Protein AF-A0A0K8UUF1-F1 (afdb_monomer_lite)

Radius of gyration: 19.49 Å; chains: 1; bounding box: 53×49×62 Å

Sequence (300 aa):
MLAVLINRSRHCLKRIDRERKYYEDIMSKINGVLMPGGATYFNQSHGYADAGHHLYDIAIKMNERGIYMPIWGTCLGYELLVYLSANATDLRTDCSSSAQALPLEFEKGYKESRLFAPASDEVVQIFSTYNVTANFHIFCFTKETFADHGLNNSWNVLSVNHDWNGAEFISTVEHVKYPFYGVQFHPEKVLYEFIPNRNITHTSQAVIGSQYFADFFVNEARKNRNNFANRTEEINELIYNYQPEYTGALGSAFVQQYLFEAHISTSTRTTGTASTAGAILTHCLLALITLFILDAWRRV

Structure (mmCIF, N/CA/C/O backbone):
data_AF-A0A0K8UUF1-F1
#
_entry.id   AF-A0A0K8UUF1-F1
#
loop_
_atom_site.group_PDB
_atom_site.id
_atom_site.type_symbol
_atom_site.label_atom_id
_atom_site.label_alt_id
_atom_site.label_comp_id
_atom_site.label_asym_id
_atom_site.label_entity_id
_atom_site.label_seq_id
_atom_site.pdbx_PDB_ins_code
_atom_site.Cartn_x
_atom_site.Cartn_y
_atom_site.Cartn_z
_atom_site.occupancy
_atom_site.B_iso_or_equiv
_atom_site.auth_seq_id
_atom_site.auth_comp_id
_atom_site.auth_asym_id
_atom_site.auth_atom_id
_atom_site.pdbx_PDB_model_num
ATOM 1 N N . MET A 1 1 ? 16.157 -3.391 -4.123 1.00 33.25 1 MET A N 1
ATOM 2 C CA . MET A 1 1 ? 15.630 -2.148 -4.721 1.00 33.25 1 MET A CA 1
ATOM 3 C C . MET A 1 1 ? 14.140 -2.320 -4.998 1.00 33.25 1 MET A C 1
ATOM 5 O O . MET A 1 1 ? 13.763 -3.303 -5.627 1.00 33.25 1 MET A O 1
ATOM 9 N N . LEU A 1 2 ? 13.303 -1.433 -4.452 1.00 33.56 2 LEU A N 1
ATOM 10 C CA . LEU A 1 2 ? 11.840 -1.480 -4.551 1.00 33.56 2 LEU A CA 1
ATOM 11 C C . LEU A 1 2 ? 11.369 -0.627 -5.740 1.00 33.56 2 LEU A C 1
ATOM 13 O O . LEU A 1 2 ? 11.798 0.520 -5.850 1.00 33.56 2 LEU A O 1
ATOM 17 N N . ALA A 1 3 ? 10.517 -1.153 -6.625 1.00 38.72 3 ALA A N 1
ATOM 18 C CA . ALA A 1 3 ? 9.870 -0.319 -7.640 1.00 38.72 3 ALA A CA 1
ATOM 19 C C . ALA A 1 3 ? 8.596 0.297 -7.076 1.00 38.72 3 ALA A C 1
ATOM 21 O O . ALA A 1 3 ? 7.802 -0.395 -6.452 1.00 38.72 3 ALA A O 1
ATOM 22 N N . VAL A 1 4 ? 8.390 1.586 -7.326 1.00 47.22 4 VAL A N 1
ATOM 23 C CA . VAL A 1 4 ? 7.186 2.320 -6.930 1.00 47.22 4 VAL A CA 1
ATOM 24 C C . VAL A 1 4 ? 6.471 2.770 -8.203 1.00 47.22 4 VAL A C 1
ATOM 26 O O . VAL A 1 4 ? 7.089 3.441 -9.030 1.00 47.22 4 VAL A O 1
ATOM 29 N N . LEU A 1 5 ? 5.201 2.391 -8.371 1.00 41.19 5 LEU A N 1
ATOM 30 C CA . LEU A 1 5 ? 4.330 2.808 -9.479 1.00 41.19 5 LEU A CA 1
ATOM 31 C C . LEU A 1 5 ? 3.507 4.044 -9.092 1.00 41.19 5 LEU A C 1
ATOM 33 O O . LEU A 1 5 ? 2.511 3.864 -8.440 1.00 41.19 5 LEU A O 1
ATOM 37 N N . ILE A 1 6 ? 3.799 5.289 -9.452 1.00 41.34 6 ILE A N 1
ATOM 38 C CA . ILE A 1 6 ? 3.019 6.444 -8.943 1.00 41.34 6 ILE A CA 1
ATOM 39 C C . ILE A 1 6 ? 1.941 6.948 -9.963 1.00 41.34 6 ILE A C 1
ATOM 41 O O . ILE A 1 6 ? 2.016 6.690 -11.163 1.00 41.34 6 ILE A O 1
ATOM 45 N N . ASN A 1 7 ? 0.884 7.591 -9.438 1.00 33.06 7 ASN A N 1
ATOM 46 C CA . ASN A 1 7 ? -0.420 7.967 -10.022 1.00 33.06 7 ASN A CA 1
ATOM 47 C C . ASN A 1 7 ? -0.456 9.209 -10.986 1.00 33.06 7 ASN A C 1
ATOM 49 O O . ASN A 1 7 ? 0.535 9.916 -11.132 1.00 33.06 7 ASN A O 1
ATOM 53 N N . ARG A 1 8 ? -1.619 9.469 -11.637 1.00 35.38 8 ARG A N 1
ATOM 54 C CA . ARG A 1 8 ? -1.916 10.269 -12.867 1.00 35.38 8 ARG A CA 1
ATOM 55 C C . ARG A 1 8 ? -1.214 11.580 -13.154 1.00 35.38 8 ARG A C 1
ATOM 57 O O . ARG A 1 8 ? -1.185 11.966 -14.322 1.00 35.38 8 ARG A O 1
ATOM 64 N N . SER A 1 9 ? -0.719 12.324 -12.188 1.00 30.89 9 SER A N 1
ATOM 65 C CA . SER A 1 9 ? 0.162 13.425 -12.535 1.00 30.89 9 SER A CA 1
ATOM 66 C C . SER A 1 9 ? 1.551 12.832 -12.627 1.00 30.89 9 SER A C 1
ATOM 68 O O . SER A 1 9 ? 2.235 12.843 -11.639 1.00 30.89 9 SER A O 1
ATOM 70 N N . ARG A 1 10 ? 1.966 12.282 -13.775 1.00 44.97 10 ARG A N 1
ATOM 71 C CA . ARG A 1 10 ? 3.375 12.316 -14.221 1.00 44.97 10 ARG A CA 1
ATOM 72 C C . ARG A 1 10 ? 4.447 12.009 -13.162 1.00 44.97 10 ARG A C 1
ATOM 74 O O . ARG A 1 10 ? 5.472 12.677 -13.124 1.00 44.97 10 ARG A O 1
ATOM 81 N N . HIS A 1 11 ? 4.235 11.058 -12.268 1.00 40.16 11 HIS A N 1
ATOM 82 C CA . HIS A 1 11 ? 5.141 10.786 -11.157 1.00 40.16 11 HIS A CA 1
ATOM 83 C C . HIS A 1 11 ? 5.355 9.283 -11.177 1.00 40.16 11 HIS A C 1
ATOM 85 O O . HIS A 1 11 ? 4.389 8.572 -10.974 1.00 40.16 11 HIS A O 1
ATOM 91 N N . CYS A 1 12 ? 6.532 8.764 -11.541 1.00 35.94 12 CYS A N 1
ATOM 92 C CA . CYS A 1 12 ? 6.838 7.345 -11.375 1.00 35.94 12 CYS A CA 1
ATOM 93 C C . CYS A 1 12 ? 8.330 7.031 -11.511 1.00 35.94 12 CYS A C 1
ATOM 95 O O . CYS A 1 12 ? 8.943 7.385 -12.514 1.00 35.94 12 CYS A O 1
ATOM 97 N N . LEU A 1 13 ? 8.881 6.245 -10.577 1.00 51.62 13 LEU A N 1
ATOM 98 C CA . LEU A 1 13 ? 10.224 5.677 -10.718 1.00 51.62 13 LEU A CA 1
ATOM 99 C C . LEU A 1 13 ? 10.299 4.666 -11.883 1.00 51.62 13 LEU A C 1
ATOM 101 O O . LEU A 1 13 ? 11.380 4.461 -12.431 1.00 51.62 13 LEU A O 1
ATOM 105 N N . LYS A 1 14 ? 9.162 4.069 -12.294 1.00 59.41 14 LYS A N 1
ATOM 106 C CA . LYS A 1 14 ? 9.026 3.195 -13.478 1.00 59.41 14 LYS A CA 1
ATOM 107 C C . LYS A 1 14 ? 7.895 3.631 -14.399 1.00 59.41 14 LYS A C 1
ATOM 109 O O . LYS A 1 14 ? 6.731 3.629 -14.034 1.00 59.41 14 LYS A O 1
ATOM 114 N N . ARG A 1 15 ? 8.230 3.993 -15.629 1.00 71.44 15 ARG A N 1
ATOM 115 C CA . ARG A 1 15 ? 7.316 4.702 -16.532 1.00 71.44 15 ARG A CA 1
ATOM 116 C C . ARG A 1 15 ? 5.987 3.945 -16.724 1.00 71.44 15 ARG A C 1
ATOM 118 O O . ARG A 1 15 ? 5.981 2.736 -16.962 1.00 71.44 15 ARG A O 1
ATOM 125 N N . ILE A 1 16 ? 4.876 4.675 -16.615 1.00 80.06 16 ILE A N 1
ATOM 126 C CA . ILE A 1 16 ? 3.579 4.250 -17.163 1.00 80.06 16 ILE A CA 1
ATOM 127 C C . ILE A 1 16 ? 3.637 4.313 -18.696 1.00 80.06 16 ILE A C 1
ATOM 129 O O . ILE A 1 16 ? 4.618 4.823 -19.246 1.00 80.06 16 ILE A O 1
ATOM 133 N N . ASP A 1 17 ? 2.607 3.805 -19.371 1.00 84.06 17 ASP A N 1
ATOM 134 C CA . ASP A 1 17 ? 2.543 3.781 -20.838 1.00 84.06 17 ASP A CA 1
ATOM 135 C C . ASP A 1 17 ? 3.758 3.086 -21.483 1.00 84.06 17 ASP A C 1
ATOM 137 O O . ASP A 1 17 ? 4.478 3.630 -22.327 1.00 84.06 17 ASP A O 1
ATOM 141 N N . ARG A 1 18 ? 4.062 1.874 -21.012 1.00 86.25 18 ARG A N 1
ATOM 142 C CA . ARG A 1 18 ? 5.099 1.020 -21.594 1.00 86.25 18 ARG A CA 1
ATOM 143 C C . ARG A 1 18 ? 4.507 -0.307 -22.034 1.00 86.25 18 ARG A C 1
ATOM 145 O O . ARG A 1 18 ? 3.521 -0.780 -21.486 1.00 86.25 18 ARG A O 1
ATOM 152 N N . GLU A 1 19 ? 5.140 -0.933 -23.017 1.00 91.25 19 GLU A N 1
ATOM 153 C CA . GLU A 1 19 ? 4.760 -2.278 -23.437 1.00 91.25 19 GLU A CA 1
ATOM 154 C C . GLU A 1 19 ? 5.076 -3.310 -22.348 1.00 91.25 19 GLU A C 1
ATOM 156 O O . GLU A 1 19 ? 6.033 -3.159 -21.585 1.00 91.25 19 GLU A O 1
ATOM 161 N N . ARG A 1 20 ? 4.341 -4.427 -22.341 1.00 93.06 20 ARG A N 1
ATOM 162 C CA . ARG A 1 20 ? 4.535 -5.541 -21.396 1.00 93.06 20 ARG A CA 1
ATOM 163 C C . ARG A 1 20 ? 6.000 -5.971 -21.237 1.00 93.06 20 ARG A C 1
ATOM 165 O O . ARG A 1 20 ? 6.431 -6.234 -20.119 1.00 93.06 20 ARG A O 1
ATOM 172 N N . LYS A 1 21 ? 6.777 -5.987 -22.327 1.00 95.31 21 LYS A N 1
ATOM 173 C CA . LYS A 1 21 ? 8.200 -6.367 -22.319 1.00 95.31 21 LYS A CA 1
ATOM 174 C C . LYS A 1 21 ? 9.050 -5.483 -21.400 1.00 95.31 21 LYS A C 1
ATOM 176 O O . LYS A 1 21 ? 9.968 -5.987 -20.764 1.00 95.31 21 LYS A O 1
ATOM 181 N N . TYR A 1 22 ? 8.745 -4.187 -21.308 1.00 91.94 22 TYR A N 1
ATOM 182 C CA . TYR A 1 22 ? 9.420 -3.287 -20.369 1.00 91.94 22 TYR A CA 1
ATOM 183 C C . TYR A 1 22 ? 9.162 -3.710 -18.920 1.00 91.94 22 TYR A C 1
ATOM 185 O O . TYR A 1 22 ? 10.093 -3.773 -18.121 1.00 91.94 22 TYR A O 1
ATOM 193 N N . TYR A 1 23 ? 7.909 -4.037 -18.590 1.00 92.38 23 TYR A N 1
ATOM 194 C CA . TYR A 1 23 ? 7.548 -4.483 -17.246 1.00 92.38 23 TYR A CA 1
ATOM 195 C C . TYR A 1 23 ? 8.160 -5.846 -16.909 1.00 92.38 23 TYR A C 1
ATOM 197 O O . TYR A 1 23 ? 8.626 -6.037 -15.792 1.00 92.38 23 TYR A O 1
ATOM 205 N N . GLU A 1 24 ? 8.221 -6.778 -17.864 1.00 94.69 24 GLU A N 1
ATOM 206 C CA . GLU A 1 24 ? 8.886 -8.077 -17.677 1.00 94.69 24 GLU A CA 1
ATOM 207 C C . GLU A 1 24 ? 10.387 -7.909 -17.413 1.00 94.69 24 GLU A C 1
ATOM 209 O O . GLU A 1 24 ? 10.927 -8.513 -16.484 1.00 94.69 24 GLU A O 1
ATOM 214 N N . ASP A 1 25 ? 11.041 -7.041 -18.187 1.00 90.75 25 ASP A N 1
ATOM 215 C CA . ASP A 1 25 ? 12.456 -6.722 -18.029 1.00 90.75 25 ASP A CA 1
ATOM 216 C C . ASP A 1 25 ? 12.749 -6.119 -16.649 1.00 90.75 25 ASP A C 1
ATOM 218 O O . ASP A 1 25 ? 13.590 -6.643 -15.915 1.00 90.75 25 ASP A O 1
ATOM 222 N N . ILE A 1 26 ? 12.017 -5.080 -16.238 1.00 90.50 26 ILE A N 1
ATOM 223 C CA . ILE A 1 26 ? 12.285 -4.451 -14.943 1.00 90.50 26 ILE A CA 1
ATOM 224 C C . ILE A 1 26 ? 11.936 -5.361 -13.763 1.00 90.50 26 ILE A C 1
ATOM 226 O O . ILE A 1 26 ? 12.697 -5.415 -12.797 1.00 90.50 26 ILE A O 1
ATOM 230 N N . MET A 1 27 ? 10.837 -6.119 -13.841 1.00 93.12 27 MET A N 1
ATOM 231 C CA . MET A 1 27 ? 10.419 -7.062 -12.795 1.00 93.12 27 MET A CA 1
ATOM 232 C C . MET A 1 27 ? 11.462 -8.146 -12.534 1.00 93.12 27 MET A C 1
ATOM 234 O O . MET A 1 27 ? 11.602 -8.601 -11.401 1.00 93.12 27 MET A O 1
ATOM 238 N N . SER A 1 28 ? 12.238 -8.524 -13.554 1.00 92.69 28 SER A N 1
ATOM 239 C CA . SER A 1 28 ? 13.343 -9.475 -13.396 1.00 92.69 28 SER A CA 1
ATOM 240 C C . SER A 1 28 ? 14.533 -8.923 -12.591 1.00 92.69 28 SER A C 1
ATOM 242 O O . SER A 1 28 ? 15.342 -9.701 -12.087 1.00 92.69 28 SER A O 1
ATOM 244 N N . LYS A 1 29 ? 14.627 -7.595 -12.429 1.00 90.12 29 LYS A N 1
ATOM 245 C CA . LYS A 1 29 ? 15.779 -6.894 -11.828 1.00 90.12 29 LYS A CA 1
ATOM 246 C C . LYS A 1 29 ? 15.495 -6.340 -10.432 1.00 90.12 29 LYS A C 1
ATOM 248 O O . LYS A 1 29 ? 16.408 -6.224 -9.618 1.00 90.12 29 LYS A O 1
ATOM 253 N N . ILE A 1 30 ? 14.239 -6.001 -10.146 1.00 91.31 30 ILE A N 1
ATOM 254 C CA . ILE A 1 30 ? 13.794 -5.443 -8.858 1.00 91.31 30 ILE A CA 1
ATOM 255 C C . ILE A 1 30 ? 13.340 -6.531 -7.886 1.00 91.31 30 ILE A C 1
ATOM 257 O O . ILE A 1 30 ? 13.108 -7.671 -8.281 1.00 91.31 30 ILE A O 1
ATOM 261 N N . ASN A 1 31 ? 13.161 -6.156 -6.617 1.00 94.62 31 ASN A N 1
ATOM 262 C CA . ASN A 1 31 ? 12.858 -7.109 -5.546 1.00 94.62 31 ASN A CA 1
ATOM 263 C C . ASN A 1 31 ? 11.434 -7.015 -4.982 1.00 94.62 31 ASN A C 1
ATOM 265 O O . ASN A 1 31 ? 11.086 -7.774 -4.086 1.00 94.62 31 ASN A O 1
ATOM 269 N N . GLY A 1 32 ? 10.620 -6.087 -5.467 1.00 94.12 32 GLY A N 1
ATOM 270 C CA . GLY A 1 32 ? 9.246 -5.901 -5.015 1.00 94.12 32 GLY A CA 1
ATOM 271 C C . GLY A 1 32 ? 8.622 -4.683 -5.674 1.00 94.12 32 GLY A C 1
ATOM 272 O O . GLY A 1 32 ? 9.340 -3.820 -6.196 1.00 94.12 32 GLY A O 1
ATOM 273 N N . VAL A 1 33 ? 7.294 -4.614 -5.639 1.00 95.56 33 VAL A N 1
ATOM 274 C 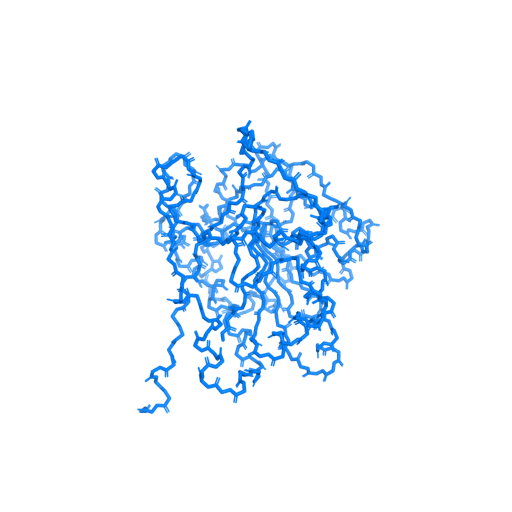CA . VAL A 1 33 ? 6.518 -3.529 -6.250 1.00 95.56 33 VAL A CA 1
ATOM 275 C C . VAL A 1 33 ? 5.623 -2.875 -5.213 1.00 95.56 33 VAL A C 1
ATOM 277 O O . VAL A 1 33 ? 4.841 -3.547 -4.555 1.00 95.56 33 VAL A O 1
ATOM 280 N N . LEU A 1 34 ? 5.692 -1.555 -5.105 1.00 96.19 34 LEU A N 1
ATOM 281 C CA . LEU A 1 34 ? 4.739 -0.749 -4.364 1.00 96.19 34 LEU A CA 1
ATOM 282 C C . LEU A 1 34 ? 3.782 -0.069 -5.346 1.00 96.19 34 LEU A C 1
ATOM 284 O O . LEU A 1 34 ? 4.208 0.698 -6.211 1.00 96.19 34 LEU A O 1
ATOM 288 N N . MET A 1 35 ? 2.497 -0.362 -5.185 1.00 95.38 35 MET A N 1
ATOM 289 C CA . MET A 1 35 ? 1.345 0.301 -5.777 1.00 95.38 35 MET A CA 1
ATOM 290 C C . MET A 1 35 ? 0.798 1.303 -4.743 1.00 95.38 35 MET A C 1
ATOM 292 O O . MET A 1 35 ? 0.181 0.925 -3.755 1.00 95.38 35 MET A O 1
ATOM 296 N N . PRO A 1 36 ? 1.079 2.589 -4.900 1.00 93.38 36 PRO A N 1
ATOM 297 C CA . PRO A 1 36 ? 0.731 3.650 -3.984 1.00 93.38 36 PRO A CA 1
ATOM 298 C C . PRO A 1 36 ? -0.661 4.238 -4.269 1.00 93.38 36 PRO A C 1
ATOM 300 O O . PRO A 1 36 ? -1.296 3.904 -5.270 1.00 93.38 36 PRO A O 1
ATOM 303 N N . GLY A 1 37 ? -1.106 5.149 -3.399 1.00 90.00 37 GLY A N 1
ATOM 304 C CA . GLY A 1 37 ? -2.446 5.740 -3.444 1.00 90.00 37 GLY A CA 1
ATOM 305 C C . GLY A 1 37 ? -2.692 6.820 -4.512 1.00 90.00 37 GLY A C 1
ATOM 306 O O . GLY A 1 37 ? -1.871 7.102 -5.381 1.00 90.00 37 GLY A O 1
ATOM 307 N N . GLY A 1 38 ? -3.849 7.478 -4.413 1.00 89.19 38 GLY A N 1
ATOM 308 C CA . GLY A 1 38 ? -4.236 8.656 -5.200 1.00 89.19 38 GLY A CA 1
ATOM 309 C C . GLY A 1 38 ? -5.618 8.495 -5.853 1.00 89.19 38 GLY A C 1
ATOM 310 O O . GLY A 1 38 ? -6.399 7.689 -5.377 1.00 89.19 38 GLY A O 1
ATOM 311 N N . ALA A 1 39 ? -5.958 9.247 -6.911 1.00 86.19 39 ALA A N 1
ATOM 312 C CA . ALA A 1 39 ? -7.278 9.163 -7.556 1.00 86.19 39 ALA A CA 1
ATOM 313 C C . ALA A 1 39 ? -7.243 9.02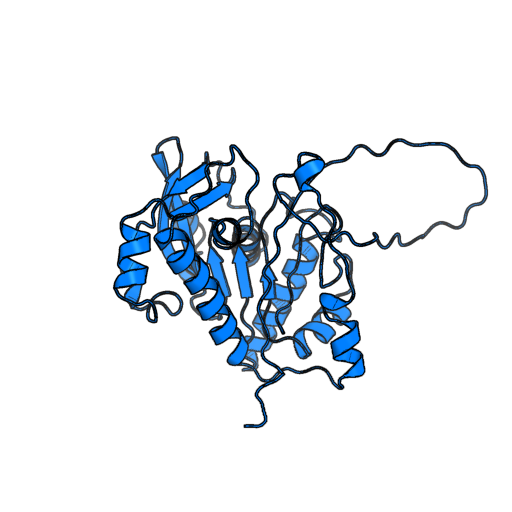8 -9.097 1.00 86.19 39 ALA A C 1
ATOM 315 O O . ALA A 1 39 ? -7.670 9.930 -9.821 1.00 86.19 39 ALA A O 1
ATOM 316 N N . THR A 1 40 ? -6.717 7.916 -9.632 1.00 83.19 40 THR A N 1
ATOM 317 C CA . THR A 1 40 ? -6.986 7.545 -11.042 1.00 83.19 40 THR A CA 1
ATOM 318 C C . THR A 1 40 ? -8.191 6.650 -11.194 1.00 83.19 40 THR A C 1
ATOM 320 O O . THR A 1 40 ? -8.560 5.921 -10.283 1.00 83.19 40 THR A O 1
ATOM 323 N N . TYR A 1 41 ? -8.769 6.680 -12.395 1.00 83.88 41 TYR A N 1
ATOM 324 C CA . TYR A 1 41 ? -9.732 5.675 -12.817 1.00 83.88 41 TYR A CA 1
ATOM 325 C C . TYR A 1 41 ? -9.000 4.436 -13.331 1.00 83.88 41 TYR A C 1
ATOM 327 O O . TYR A 1 41 ? -7.983 4.554 -14.020 1.00 83.88 41 TYR A O 1
ATOM 335 N N . PHE A 1 42 ? -9.565 3.261 -13.057 1.00 88.62 42 PHE A N 1
ATOM 336 C CA . PHE A 1 42 ? -9.018 1.986 -13.518 1.00 88.62 42 PHE A CA 1
ATOM 337 C C . PHE A 1 42 ? -9.265 1.696 -15.002 1.00 88.62 42 PHE A C 1
ATOM 339 O O . PHE A 1 42 ? -8.604 0.840 -15.575 1.00 88.62 42 PHE A O 1
ATOM 346 N N . ASN A 1 43 ? -10.159 2.443 -15.652 1.00 84.75 43 ASN A N 1
ATOM 347 C CA . ASN A 1 43 ? -10.515 2.273 -17.064 1.00 84.75 43 ASN A CA 1
ATOM 348 C C . ASN A 1 43 ? -9.671 3.120 -18.038 1.00 84.75 43 ASN A C 1
ATOM 350 O O . ASN A 1 43 ? -10.047 3.298 -19.196 1.00 84.75 43 ASN A O 1
ATOM 354 N N . GLN A 1 44 ? -8.565 3.702 -17.574 1.00 79.25 44 GLN A N 1
ATOM 355 C CA . GLN A 1 44 ? -7.733 4.579 -18.394 1.00 79.25 44 GLN A CA 1
ATOM 356 C C . GLN A 1 44 ? -6.659 3.788 -19.122 1.00 79.25 44 GLN A C 1
ATOM 358 O O . GLN A 1 44 ? -5.732 3.282 -18.489 1.00 79.25 44 GLN A O 1
ATOM 363 N N . SER A 1 45 ? -6.733 3.791 -20.451 1.00 82.25 45 SER A N 1
ATOM 364 C CA . SER A 1 45 ? -5.678 3.228 -21.285 1.00 82.25 45 SER A CA 1
ATOM 365 C C . SER A 1 45 ? -4.351 3.951 -21.064 1.00 82.25 45 SER A C 1
ATOM 367 O O . SER A 1 45 ? -4.319 5.174 -20.894 1.00 82.25 45 SER A O 1
ATOM 369 N N . HIS A 1 46 ? -3.261 3.191 -21.096 1.00 80.31 46 HIS A N 1
ATOM 370 C CA . HIS A 1 46 ? -1.886 3.658 -20.924 1.00 80.31 46 HIS A CA 1
ATOM 371 C C . HIS A 1 46 ? -1.616 4.306 -19.551 1.00 80.31 46 HIS A C 1
ATOM 373 O O . HIS A 1 46 ? -0.627 5.015 -19.356 1.00 80.31 46 HIS A O 1
ATOM 379 N N . GLY A 1 47 ? -2.508 4.071 -18.583 1.00 83.38 47 GLY A N 1
ATOM 380 C CA . GLY A 1 47 ? -2.485 4.695 -17.267 1.00 83.38 47 GLY A CA 1
ATOM 381 C C . GLY A 1 47 ? -1.862 3.840 -16.163 1.00 83.38 47 GLY A C 1
ATOM 382 O O . GLY A 1 47 ? -1.205 2.824 -16.388 1.00 83.38 47 GLY A O 1
ATOM 383 N N . TYR A 1 48 ? -2.111 4.278 -14.929 1.00 86.00 48 TYR A N 1
ATOM 384 C CA . TYR A 1 48 ? -1.696 3.601 -13.699 1.00 86.00 48 TYR A CA 1
ATOM 385 C C . TYR A 1 48 ? -2.216 2.157 -13.618 1.00 86.00 48 TYR A C 1
ATOM 387 O O . TYR A 1 48 ? -1.447 1.243 -13.328 1.00 86.00 48 TYR A O 1
ATOM 395 N N . ALA A 1 49 ? -3.500 1.947 -13.923 1.00 89.75 49 ALA A N 1
ATOM 396 C CA . ALA A 1 49 ? -4.126 0.631 -13.844 1.00 89.75 49 ALA A CA 1
ATOM 397 C C . ALA A 1 49 ? -3.579 -0.355 -14.884 1.00 89.75 49 ALA A C 1
ATOM 399 O O . ALA A 1 49 ? -3.344 -1.507 -14.540 1.00 89.75 49 ALA A O 1
ATOM 400 N N . ASP A 1 50 ? -3.284 0.097 -16.105 1.00 90.19 50 ASP A N 1
ATOM 401 C CA . ASP A 1 50 ? -2.671 -0.746 -17.141 1.00 90.19 50 ASP A CA 1
ATOM 402 C C . ASP A 1 50 ? -1.262 -1.202 -16.742 1.00 90.19 50 ASP A C 1
ATOM 404 O O . ASP A 1 50 ? -0.926 -2.386 -16.836 1.00 90.19 50 ASP A O 1
ATOM 408 N N . ALA A 1 51 ? -0.442 -0.276 -16.232 1.00 90.75 51 ALA A N 1
ATOM 409 C CA . ALA A 1 51 ? 0.877 -0.608 -15.700 1.00 90.75 51 ALA A CA 1
ATOM 410 C C . ALA A 1 51 ? 0.770 -1.581 -14.513 1.00 90.75 51 ALA A C 1
ATOM 412 O O . ALA A 1 51 ? 1.511 -2.564 -14.436 1.00 90.75 51 ALA A O 1
ATOM 413 N N . GLY A 1 52 ? -0.178 -1.337 -13.605 1.00 92.88 52 GLY A N 1
ATOM 414 C CA . GLY A 1 52 ? -0.426 -2.210 -12.465 1.00 92.88 52 GLY A CA 1
ATOM 415 C C . GLY A 1 52 ? -0.941 -3.593 -12.865 1.00 92.88 52 GLY A C 1
ATOM 416 O O . GLY A 1 52 ? -0.484 -4.576 -12.294 1.00 92.88 52 GLY A O 1
ATOM 417 N N . HIS A 1 53 ? -1.782 -3.702 -13.896 1.00 95.00 53 HIS A N 1
ATOM 418 C CA . HIS A 1 53 ? -2.239 -4.979 -14.444 1.00 95.00 53 HIS A CA 1
ATOM 419 C C . HIS A 1 53 ? -1.073 -5.798 -15.001 1.00 95.00 53 HIS A C 1
ATOM 421 O O . HIS A 1 53 ? -0.925 -6.972 -14.662 1.00 95.00 53 HIS A O 1
ATOM 427 N N . HIS A 1 54 ? -0.178 -5.174 -15.778 1.00 95.00 54 HIS A N 1
ATOM 428 C CA . HIS A 1 54 ? 1.043 -5.842 -16.228 1.00 95.00 54 HIS A CA 1
ATOM 429 C C . HIS A 1 54 ? 1.884 -6.352 -15.055 1.00 95.00 54 HIS A C 1
ATOM 431 O O . HIS A 1 54 ? 2.308 -7.508 -15.065 1.00 95.00 54 HIS A O 1
ATOM 437 N N . LEU A 1 55 ? 2.115 -5.519 -14.042 1.00 96.06 55 LEU A N 1
ATOM 438 C CA . LEU A 1 55 ? 2.957 -5.876 -12.901 1.00 96.06 55 LEU A CA 1
ATOM 439 C C . LEU A 1 55 ? 2.330 -6.960 -12.019 1.00 96.06 55 LEU A C 1
ATOM 441 O O . LEU A 1 55 ? 3.038 -7.880 -11.612 1.00 96.06 55 LEU A O 1
ATOM 445 N N . TYR A 1 56 ? 1.018 -6.903 -11.794 1.00 97.38 56 TYR A N 1
ATOM 446 C CA . TYR A 1 56 ? 0.248 -7.928 -11.091 1.00 97.38 56 TYR A CA 1
ATOM 447 C C . TYR A 1 56 ? 0.344 -9.287 -11.796 1.00 97.38 56 TYR A C 1
ATOM 449 O O . TYR A 1 56 ? 0.791 -10.269 -11.200 1.00 97.38 56 TYR A O 1
ATOM 457 N N . ASP A 1 57 ? 0.045 -9.329 -13.098 1.00 98.19 57 ASP A N 1
ATOM 458 C CA . ASP A 1 57 ? 0.155 -10.531 -13.929 1.00 98.19 57 ASP A CA 1
ATOM 459 C C . ASP A 1 57 ? 1.558 -11.146 -13.896 1.00 98.19 57 ASP A C 1
ATOM 461 O O . ASP A 1 57 ? 1.733 -12.367 -13.830 1.00 98.19 57 ASP A O 1
ATOM 465 N N . ILE A 1 58 ? 2.580 -10.297 -14.042 1.00 98.25 58 ILE A N 1
ATOM 466 C CA . ILE A 1 58 ? 3.976 -10.732 -14.068 1.00 98.25 58 ILE A CA 1
ATOM 467 C C . ILE A 1 58 ? 4.358 -11.285 -12.698 1.00 98.25 58 ILE A C 1
ATOM 469 O O . ILE A 1 58 ? 4.939 -12.367 -12.636 1.00 98.25 58 ILE A O 1
ATOM 473 N N . ALA A 1 59 ? 3.985 -10.611 -11.608 1.00 98.12 59 ALA A N 1
ATOM 474 C CA . ALA A 1 59 ? 4.258 -11.086 -10.258 1.00 98.12 59 ALA A CA 1
ATOM 475 C C . ALA A 1 59 ? 3.576 -12.429 -9.969 1.00 98.12 59 ALA A C 1
ATOM 477 O O . ALA A 1 59 ? 4.221 -13.310 -9.403 1.00 98.12 59 ALA A O 1
ATOM 478 N N . ILE A 1 60 ? 2.325 -12.637 -10.401 1.00 98.50 60 ILE A N 1
ATOM 479 C CA . ILE A 1 60 ? 1.665 -13.950 -10.310 1.00 98.50 60 ILE A CA 1
ATOM 480 C C . ILE A 1 60 ? 2.507 -15.006 -11.029 1.00 98.50 60 ILE A C 1
ATOM 482 O O . ILE A 1 60 ? 2.902 -15.998 -10.421 1.00 98.50 60 ILE A O 1
ATOM 486 N N . LYS A 1 61 ? 2.860 -14.774 -12.300 1.00 98.56 61 LYS A N 1
ATOM 487 C CA . LYS A 1 61 ? 3.656 -15.724 -13.100 1.00 98.56 61 LYS A CA 1
ATOM 488 C C . LYS A 1 61 ? 5.032 -16.005 -12.494 1.00 98.56 61 LYS A C 1
ATOM 490 O O . LYS A 1 61 ? 5.525 -17.126 -12.603 1.00 98.56 61 LYS A O 1
ATOM 495 N N . MET A 1 62 ? 5.660 -15.007 -11.878 1.00 98.19 62 MET A N 1
ATOM 496 C CA . MET A 1 62 ? 6.924 -15.167 -11.158 1.00 98.19 62 MET A CA 1
ATOM 497 C C . MET A 1 62 ? 6.745 -16.066 -9.935 1.00 98.19 62 MET A C 1
ATOM 499 O O . MET A 1 62 ? 7.485 -17.041 -9.798 1.00 98.19 62 MET A O 1
ATOM 503 N N . ASN A 1 63 ? 5.727 -15.808 -9.111 1.00 98.62 63 ASN A N 1
ATOM 504 C CA . ASN A 1 63 ? 5.450 -16.612 -7.922 1.00 98.62 63 ASN A CA 1
ATOM 505 C C . ASN A 1 63 ? 5.048 -18.057 -8.279 1.00 98.62 63 ASN A C 1
ATOM 507 O O . ASN A 1 63 ? 5.544 -18.984 -7.645 1.00 98.62 63 ASN A O 1
ATOM 511 N N . GLU A 1 64 ? 4.257 -18.287 -9.337 1.00 98.44 64 GLU A N 1
ATOM 512 C CA . GLU A 1 64 ? 3.950 -19.648 -9.832 1.00 98.44 64 GLU A CA 1
ATOM 513 C C . GLU A 1 64 ? 5.196 -20.418 -10.293 1.00 98.44 64 GLU A C 1
ATOM 515 O O . GLU A 1 64 ? 5.233 -21.645 -10.245 1.00 98.44 64 GLU A O 1
ATOM 520 N N . ARG A 1 65 ? 6.239 -19.708 -10.734 1.00 97.62 65 ARG A N 1
ATOM 521 C CA . ARG A 1 65 ? 7.536 -20.290 -11.114 1.00 97.62 65 ARG A CA 1
ATOM 522 C C . ARG A 1 65 ? 8.521 -20.383 -9.945 1.00 97.62 65 ARG A C 1
ATOM 524 O O . ARG A 1 65 ? 9.684 -20.712 -10.163 1.00 97.62 65 ARG A O 1
ATOM 531 N N . GLY A 1 66 ? 8.082 -20.085 -8.722 1.00 97.56 66 GLY A N 1
ATOM 532 C CA . GLY A 1 66 ? 8.914 -20.131 -7.518 1.00 97.56 66 GLY A CA 1
ATOM 533 C C . GLY A 1 66 ? 9.819 -18.911 -7.312 1.00 97.56 66 GLY A C 1
ATOM 534 O O . GLY A 1 66 ? 10.708 -18.953 -6.465 1.00 97.56 66 GLY A O 1
ATOM 535 N N . ILE A 1 67 ? 9.616 -17.820 -8.057 1.00 96.50 67 ILE A N 1
ATOM 536 C CA . ILE A 1 67 ? 10.328 -16.553 -7.854 1.00 96.50 67 ILE A CA 1
ATOM 537 C C . ILE A 1 67 ? 9.470 -15.656 -6.956 1.00 96.50 67 ILE A C 1
ATOM 539 O O . ILE A 1 67 ? 8.458 -15.115 -7.397 1.00 96.50 67 ILE A O 1
ATOM 543 N N . TYR A 1 68 ? 9.887 -15.490 -5.699 1.00 97.56 68 TYR A N 1
ATOM 544 C CA . TYR A 1 68 ? 9.145 -14.734 -4.684 1.00 97.56 68 TYR A CA 1
ATOM 545 C C . TYR A 1 68 ? 9.058 -13.239 -5.025 1.00 97.56 68 TYR A C 1
ATOM 547 O O . TYR A 1 68 ? 10.006 -12.493 -4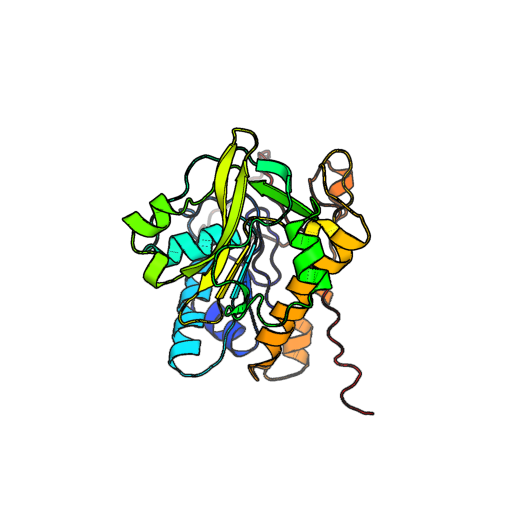.798 1.00 97.56 68 TYR A O 1
ATOM 555 N N . MET A 1 69 ? 7.937 -12.768 -5.560 1.00 97.62 69 MET A N 1
ATOM 556 C CA . MET A 1 69 ? 7.791 -11.371 -5.983 1.00 97.62 69 MET A CA 1
ATOM 557 C C . MET A 1 69 ? 6.668 -10.690 -5.200 1.00 97.62 69 MET A C 1
ATOM 559 O O . MET A 1 69 ? 5.504 -10.929 -5.529 1.00 97.62 69 MET A O 1
ATOM 563 N N . PRO A 1 70 ? 6.983 -9.882 -4.171 1.00 98.25 70 PRO A N 1
ATOM 564 C CA . PRO A 1 70 ? 5.970 -9.259 -3.338 1.00 98.25 70 PRO A CA 1
ATOM 565 C C . PRO A 1 70 ? 5.420 -7.962 -3.942 1.00 98.25 70 PRO A C 1
ATOM 567 O O . PRO A 1 70 ? 6.156 -7.182 -4.557 1.00 98.25 70 PRO A O 1
ATOM 570 N N . ILE A 1 71 ? 4.123 -7.721 -3.725 1.00 98.62 71 ILE A N 1
ATOM 571 C CA . ILE A 1 71 ? 3.443 -6.468 -4.082 1.00 98.62 71 ILE A CA 1
ATOM 572 C C . ILE A 1 71 ? 2.827 -5.845 -2.828 1.00 98.62 71 ILE A C 1
ATOM 574 O O . ILE A 1 71 ? 2.181 -6.533 -2.044 1.00 98.62 71 ILE A O 1
ATOM 578 N N . TRP A 1 72 ? 2.998 -4.539 -2.663 1.00 98.75 72 TRP A N 1
ATOM 579 C CA . TRP A 1 72 ? 2.348 -3.736 -1.633 1.00 98.75 72 TRP A CA 1
ATOM 580 C C . TRP A 1 72 ? 1.383 -2.737 -2.262 1.00 98.75 72 TRP A C 1
ATOM 582 O O . TRP A 1 72 ? 1.805 -1.947 -3.098 1.00 98.75 72 TRP A O 1
ATOM 592 N N . GLY A 1 73 ? 0.121 -2.736 -1.849 1.00 98.50 73 GLY A N 1
ATOM 593 C CA . GLY A 1 73 ? -0.897 -1.764 -2.234 1.00 98.50 73 GLY A CA 1
ATOM 594 C C . GLY A 1 73 ? -1.229 -0.804 -1.091 1.00 98.50 73 GLY A C 1
ATOM 595 O O . GLY A 1 73 ? -1.577 -1.251 -0.005 1.00 98.50 73 GLY A O 1
ATOM 596 N N . THR A 1 74 ? -1.185 0.504 -1.337 1.00 98.50 74 THR A N 1
ATOM 597 C CA . THR A 1 74 ? -1.652 1.545 -0.405 1.00 98.50 74 THR A CA 1
ATOM 598 C C . THR A 1 74 ? -2.815 2.307 -1.033 1.00 98.50 74 THR A C 1
ATOM 600 O O . THR A 1 74 ? -2.653 2.840 -2.132 1.00 98.50 74 THR A O 1
ATOM 603 N N . CYS A 1 75 ? -3.950 2.419 -0.336 1.00 97.88 75 CYS A N 1
ATOM 604 C CA . CYS A 1 75 ? -5.148 3.144 -0.778 1.00 97.88 75 CYS A CA 1
ATOM 605 C C . CYS A 1 75 ? -5.553 2.712 -2.204 1.00 97.88 75 CYS A C 1
ATOM 607 O O . CYS A 1 75 ? -5.825 1.533 -2.415 1.00 97.88 75 CYS A O 1
ATOM 609 N N . LEU A 1 76 ? -5.464 3.589 -3.211 1.00 96.19 76 LEU A N 1
ATOM 610 C CA . LEU A 1 76 ? -5.699 3.245 -4.623 1.00 96.19 76 LEU A CA 1
ATOM 611 C C . LEU A 1 76 ? -4.936 2.001 -5.113 1.00 96.19 76 LEU A C 1
ATOM 613 O O . LEU A 1 76 ? -5.434 1.263 -5.957 1.00 96.19 76 LEU A O 1
ATOM 617 N N . GLY A 1 77 ? -3.725 1.752 -4.612 1.00 97.38 77 GLY A N 1
ATOM 618 C CA . GLY A 1 77 ? -2.976 0.553 -4.978 1.00 97.38 77 GLY A CA 1
ATOM 619 C C . GLY A 1 77 ? -3.545 -0.726 -4.373 1.00 97.38 77 GLY A C 1
ATOM 620 O O . GLY A 1 77 ? -3.538 -1.760 -5.032 1.00 97.38 77 GLY A O 1
ATOM 621 N N . TYR A 1 78 ? -4.087 -0.660 -3.155 1.00 98.44 78 TYR A N 1
ATOM 622 C CA . TYR A 1 78 ? -4.879 -1.753 -2.585 1.00 98.44 78 TYR A CA 1
ATOM 623 C C . TYR A 1 78 ? -6.160 -1.961 -3.402 1.00 98.44 78 TYR A C 1
ATOM 625 O O . TYR A 1 78 ? -6.464 -3.084 -3.800 1.00 98.44 78 TYR A O 1
ATOM 633 N N . GLU A 1 79 ? -6.848 -0.873 -3.743 1.00 98.25 79 GLU A N 1
ATOM 634 C CA . GLU A 1 79 ? -8.043 -0.919 -4.582 1.00 98.25 79 GLU A CA 1
ATOM 635 C C . GLU A 1 79 ? -7.781 -1.553 -5.949 1.00 98.25 79 GLU A C 1
ATOM 637 O O . GLU A 1 79 ? -8.570 -2.378 -6.409 1.00 98.25 79 GLU A O 1
ATOM 642 N N . LEU A 1 80 ? -6.641 -1.234 -6.566 1.00 97.56 80 LEU A N 1
ATOM 643 C CA . LEU A 1 80 ? -6.234 -1.837 -7.826 1.00 97.56 80 LEU A CA 1
ATOM 644 C C . LEU A 1 80 ? -5.973 -3.342 -7.676 1.00 97.56 80 LEU A C 1
ATOM 646 O O . LEU A 1 80 ? -6.386 -4.115 -8.536 1.00 97.56 80 LEU A O 1
ATOM 650 N N . LEU A 1 81 ? -5.325 -3.785 -6.595 1.00 98.38 81 LEU A N 1
ATOM 651 C CA . LEU A 1 81 ? -5.096 -5.215 -6.356 1.00 98.38 81 LEU A CA 1
ATOM 652 C C . LEU A 1 81 ? -6.412 -5.995 -6.251 1.00 98.38 81 LEU A C 1
ATOM 654 O O . LEU A 1 81 ? -6.537 -7.065 -6.854 1.00 98.38 81 LEU A O 1
ATOM 658 N N . VAL A 1 82 ? -7.396 -5.453 -5.529 1.00 98.19 82 VAL A N 1
ATOM 659 C CA . VAL A 1 82 ? -8.720 -6.075 -5.407 1.00 98.19 82 VAL A CA 1
ATOM 660 C C . VAL A 1 82 ? -9.439 -6.073 -6.756 1.00 98.19 82 VAL A C 1
ATOM 662 O O . VAL A 1 82 ? -9.885 -7.133 -7.194 1.00 98.19 82 VAL A O 1
ATOM 665 N N . TYR A 1 83 ? -9.463 -4.939 -7.461 1.00 97.62 83 TYR A N 1
ATOM 666 C CA . TYR A 1 83 ? -10.037 -4.809 -8.807 1.00 97.62 83 TYR A CA 1
ATOM 667 C C . TYR A 1 83 ? -9.486 -5.859 -9.784 1.00 97.62 83 TYR A C 1
ATOM 669 O O . TYR A 1 83 ? -10.247 -6.535 -10.476 1.0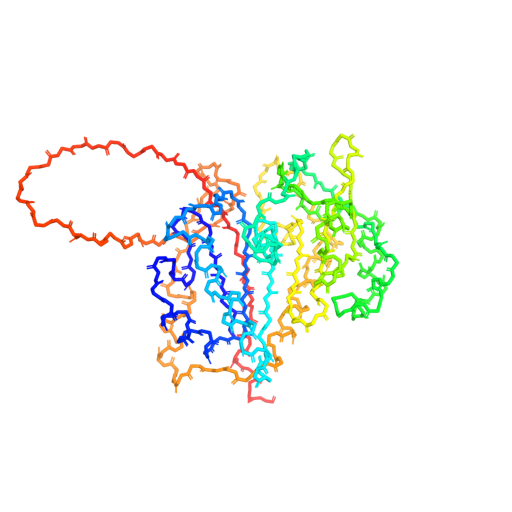0 97.62 83 TYR A O 1
ATOM 677 N N . LEU A 1 84 ? -8.163 -6.047 -9.813 1.00 96.88 84 LEU A N 1
ATOM 678 C CA . LEU A 1 84 ? -7.518 -7.029 -10.686 1.00 96.88 84 LEU A CA 1
ATOM 679 C C . LEU A 1 84 ? -7.849 -8.468 -10.271 1.00 96.88 84 LEU A C 1
ATOM 681 O O . LEU A 1 84 ? -8.122 -9.300 -11.134 1.00 96.88 84 LEU A O 1
ATOM 685 N N . SER A 1 85 ? -7.909 -8.756 -8.966 1.00 96.06 85 SER A N 1
ATOM 686 C CA . SER A 1 85 ? -8.339 -10.071 -8.467 1.00 96.06 85 SER A CA 1
ATOM 687 C C . SER A 1 85 ? -9.818 -10.377 -8.743 1.00 96.06 85 SER A C 1
ATOM 689 O O . SER A 1 85 ? -10.197 -11.541 -8.843 1.00 96.06 85 SER A O 1
ATOM 691 N N . ALA A 1 86 ? -10.636 -9.338 -8.931 1.00 96.06 86 ALA A N 1
ATOM 692 C CA . ALA A 1 86 ? -12.043 -9.408 -9.312 1.00 96.06 86 ALA A CA 1
ATOM 693 C C . ALA A 1 86 ? -12.250 -9.414 -10.841 1.00 96.06 86 ALA A C 1
ATOM 695 O O . ALA A 1 86 ? -13.295 -8.984 -11.332 1.00 96.06 86 ALA A O 1
ATOM 696 N N . ASN A 1 87 ? -11.254 -9.865 -11.614 1.00 94.44 87 ASN A N 1
ATOM 697 C CA . ASN A 1 87 ? -11.274 -9.870 -13.082 1.00 94.44 87 ASN A CA 1
ATOM 698 C C . ASN A 1 87 ? -11.565 -8.488 -13.691 1.00 94.44 87 ASN A C 1
ATOM 700 O O . ASN A 1 87 ? -12.362 -8.374 -14.620 1.00 94.44 87 ASN A O 1
ATOM 704 N N . ALA A 1 88 ? -10.921 -7.444 -13.162 1.00 94.06 88 ALA A N 1
ATOM 705 C CA . ALA A 1 88 ? -11.105 -6.061 -13.600 1.00 94.06 88 ALA A CA 1
ATOM 706 C C . ALA A 1 88 ? -12.558 -5.558 -13.452 1.00 94.06 88 ALA A C 1
ATOM 708 O O . ALA A 1 88 ? -13.054 -4.786 -14.273 1.00 94.06 88 ALA A O 1
ATOM 709 N N . THR A 1 89 ? -13.234 -5.988 -12.383 1.00 94.81 89 THR A N 1
ATOM 710 C CA . THR A 1 89 ? -14.561 -5.494 -11.996 1.00 94.81 89 THR A CA 1
ATOM 711 C C . THR A 1 89 ? -14.415 -4.493 -10.856 1.00 94.81 89 THR A C 1
ATOM 713 O O . THR A 1 89 ? -13.792 -4.797 -9.838 1.00 94.81 89 THR A O 1
ATOM 716 N N . ASP A 1 90 ? -14.977 -3.292 -11.012 1.00 95.38 90 ASP A N 1
ATOM 717 C CA . ASP A 1 90 ? -14.987 -2.292 -9.941 1.00 95.38 90 ASP A CA 1
ATOM 718 C C . ASP A 1 90 ? -16.074 -2.639 -8.920 1.00 95.38 90 ASP A C 1
ATOM 720 O O . ASP A 1 90 ? -17.265 -2.537 -9.206 1.00 95.38 90 ASP A O 1
ATOM 724 N N . LEU A 1 91 ? -15.636 -3.109 -7.753 1.00 96.06 91 LEU A N 1
ATOM 725 C CA . LEU A 1 91 ? -16.493 -3.541 -6.645 1.00 96.06 91 LEU A CA 1
ATOM 726 C C . LEU A 1 91 ? -16.449 -2.563 -5.465 1.00 96.06 91 LEU A C 1
ATOM 728 O O . LEU A 1 91 ? -16.903 -2.891 -4.370 1.00 96.06 91 LEU A O 1
ATOM 732 N N . ARG A 1 92 ? -15.852 -1.383 -5.657 1.00 96.12 92 ARG A N 1
ATOM 733 C CA . ARG A 1 92 ? -15.766 -0.378 -4.602 1.00 96.12 92 ARG A CA 1
ATOM 734 C C . ARG A 1 92 ? -17.138 0.215 -4.317 1.00 96.12 92 ARG A C 1
ATOM 736 O O . ARG A 1 92 ? -17.916 0.479 -5.231 1.00 96.12 92 ARG A O 1
ATOM 743 N N . THR A 1 93 ? -17.394 0.484 -3.047 1.00 94.31 93 THR A N 1
ATOM 744 C CA . THR A 1 93 ? -18.560 1.240 -2.588 1.00 94.31 93 THR A CA 1
ATOM 745 C C . THR A 1 93 ? -18.129 2.615 -2.105 1.00 94.31 93 THR A C 1
ATOM 747 O O . THR A 1 93 ? -16.981 2.800 -1.696 1.00 94.31 93 THR A O 1
ATOM 750 N N . ASP A 1 94 ? -19.052 3.574 -2.120 1.00 95.88 94 ASP A N 1
ATOM 751 C CA . ASP A 1 94 ? -18.811 4.896 -1.545 1.00 95.88 94 ASP A CA 1
ATOM 752 C C . ASP A 1 94 ? -18.465 4.789 -0.054 1.00 95.88 94 ASP A C 1
ATOM 754 O O . ASP A 1 94 ? -19.000 3.953 0.676 1.00 95.88 94 ASP A O 1
ATOM 758 N N . CYS A 1 95 ? -17.549 5.647 0.384 1.00 94.19 95 CYS A N 1
ATOM 759 C CA . CYS A 1 95 ? -16.999 5.665 1.731 1.00 94.19 95 CYS A CA 1
ATOM 760 C C . CYS A 1 95 ? -16.687 7.106 2.136 1.00 94.19 95 CYS A C 1
ATOM 762 O O . CYS A 1 95 ? -16.277 7.921 1.312 1.00 94.19 95 CYS A O 1
ATOM 764 N N . SER A 1 96 ? -16.848 7.446 3.408 1.00 96.19 96 SER A N 1
ATOM 765 C CA . SER A 1 96 ? -16.588 8.790 3.920 1.00 96.19 96 SER A CA 1
ATOM 766 C C . SER A 1 96 ? -15.399 8.788 4.877 1.00 96.19 96 SER A C 1
ATOM 768 O O . SER A 1 96 ? -15.566 9.003 6.075 1.00 96.19 96 SER A O 1
ATOM 770 N N . SER A 1 97 ? -14.183 8.565 4.367 1.00 94.94 97 SER A N 1
ATOM 771 C CA . SER A 1 97 ? -12.957 8.522 5.184 1.00 94.94 97 SER A CA 1
ATOM 772 C C . SER A 1 97 ? -11.850 9.417 4.615 1.00 94.94 97 SER A C 1
ATOM 774 O O . SER A 1 97 ? -10.728 9.012 4.302 1.00 94.94 97 SER A O 1
ATOM 776 N N . SER A 1 98 ? -12.184 10.697 4.462 1.00 93.44 98 SER A N 1
ATOM 777 C CA . SER A 1 98 ? -11.232 11.740 4.080 1.00 93.44 98 SER A CA 1
ATOM 778 C C . SER A 1 98 ? -10.699 12.460 5.317 1.00 93.44 98 SER A C 1
ATOM 780 O O . SER A 1 98 ? -11.482 12.997 6.100 1.00 93.44 98 SER A O 1
ATOM 782 N N . ALA A 1 99 ? -9.369 12.490 5.473 1.00 94.88 99 ALA A N 1
ATOM 783 C CA . ALA A 1 99 ? -8.683 13.106 6.613 1.00 94.88 99 ALA A CA 1
ATOM 784 C C . ALA A 1 99 ? -9.147 12.534 7.968 1.00 94.88 99 ALA A C 1
ATOM 786 O O . ALA A 1 99 ? -9.452 13.276 8.904 1.00 94.88 99 ALA A O 1
ATOM 787 N N . GLN A 1 100 ? -9.219 11.204 8.068 1.00 97.62 100 GLN A N 1
ATOM 788 C CA . GLN A 1 100 ? -9.648 10.494 9.275 1.00 97.62 100 GLN A CA 1
ATOM 789 C C . GLN A 1 100 ? -8.483 9.685 9.859 1.00 97.62 100 GLN A C 1
ATOM 791 O O . GLN A 1 100 ? -7.933 8.798 9.204 1.00 97.62 100 GLN A O 1
ATOM 796 N N . ALA A 1 101 ? -8.097 9.986 11.098 1.00 97.88 101 ALA A N 1
ATOM 797 C CA . ALA A 1 101 ? -7.133 9.185 11.843 1.00 97.88 101 ALA A CA 1
ATOM 798 C C . ALA A 1 101 ? -7.868 8.079 12.615 1.00 97.88 101 ALA A C 1
ATOM 800 O O . ALA A 1 101 ? -8.757 8.390 13.413 1.00 97.88 101 ALA A O 1
ATOM 801 N N . LEU A 1 102 ? -7.496 6.814 12.401 1.00 98.56 102 LEU A N 1
ATOM 802 C CA . LEU A 1 102 ? -8.181 5.645 12.971 1.00 98.56 102 LEU A CA 1
ATOM 803 C C . LEU A 1 102 ? -7.204 4.653 13.626 1.00 98.56 102 LEU A C 1
ATOM 805 O O . LEU A 1 102 ? -6.040 4.586 13.211 1.00 98.56 102 LEU A O 1
ATOM 809 N N . PRO A 1 103 ? -7.640 3.889 14.645 1.00 98.62 103 PRO A N 1
ATOM 810 C CA . PRO A 1 103 ? -6.945 2.672 15.061 1.00 98.62 103 PRO A CA 1
ATOM 811 C C . PRO A 1 103 ? -7.161 1.577 14.003 1.00 98.62 103 PRO A C 1
ATOM 813 O O . PRO A 1 103 ? -7.767 1.835 12.969 1.00 98.62 103 PRO A O 1
ATOM 816 N N . LEU A 1 104 ? -6.700 0.355 14.244 1.00 98.81 104 LEU A N 1
ATOM 817 C CA . LEU A 1 104 ? -7.090 -0.832 13.484 1.00 98.81 104 LEU A CA 1
ATOM 818 C C . LEU A 1 104 ? -7.968 -1.729 14.350 1.00 98.81 104 LEU A C 1
ATOM 820 O O . LEU A 1 104 ? -7.586 -2.102 15.461 1.00 98.81 104 LEU A O 1
ATOM 824 N N . GLU A 1 105 ? -9.121 -2.118 13.816 1.00 98.75 105 GLU A N 1
ATOM 825 C CA . GLU A 1 105 ? -9.972 -3.133 14.425 1.00 98.75 105 GLU A CA 1
ATOM 826 C C . GLU A 1 105 ? -9.564 -4.486 13.832 1.00 98.75 105 GLU A C 1
ATOM 828 O O . GLU A 1 105 ? -9.974 -4.856 12.733 1.00 98.75 105 GLU A O 1
ATOM 833 N N . PHE A 1 106 ? -8.655 -5.186 14.516 1.00 98.75 106 PHE A N 1
ATOM 834 C CA . PHE A 1 106 ? -8.107 -6.450 14.024 1.00 98.75 106 PHE A CA 1
ATOM 835 C C . PHE A 1 106 ? -9.172 -7.548 13.929 1.00 98.75 106 PHE A C 1
ATOM 837 O O . PHE A 1 106 ? -9.929 -7.787 14.871 1.00 98.75 106 PHE A O 1
ATOM 844 N N . GLU A 1 107 ? -9.165 -8.271 12.811 1.00 98.31 107 GLU A N 1
ATOM 845 C CA . GLU A 1 107 ? -10.010 -9.445 12.604 1.00 98.31 107 GLU A CA 1
ATOM 846 C C . GLU A 1 107 ? -9.453 -10.680 13.318 1.00 98.31 107 GLU A C 1
ATOM 848 O O . GLU A 1 107 ? -8.263 -10.786 13.635 1.00 98.31 107 GLU A O 1
ATOM 853 N N . LYS A 1 108 ? -10.316 -11.672 13.556 1.00 96.19 108 LYS A N 1
ATOM 854 C CA . LYS A 1 108 ? -9.861 -12.967 14.082 1.00 96.19 108 LYS A CA 1
ATOM 855 C C . LYS A 1 108 ? -8.884 -13.599 13.089 1.00 96.19 108 LYS A C 1
ATOM 857 O O . LYS A 1 108 ? -9.176 -13.669 11.903 1.00 96.19 108 LYS A O 1
ATOM 862 N N . GLY A 1 109 ? -7.758 -14.112 13.578 1.00 93.25 109 GLY A N 1
ATOM 863 C CA . GLY A 1 109 ? -6.753 -14.738 12.714 1.00 93.25 109 GLY A CA 1
ATOM 864 C C . GLY A 1 109 ? -5.612 -13.809 12.280 1.00 93.25 109 GLY A C 1
ATOM 865 O O . GLY A 1 109 ? -4.699 -14.246 11.581 1.00 93.25 109 GLY A O 1
ATOM 866 N N . TYR A 1 110 ? -5.631 -12.522 12.664 1.00 98.06 110 TYR A N 1
ATOM 867 C CA . TYR A 1 110 ? -4.578 -11.587 12.248 1.00 98.06 110 TYR A CA 1
ATOM 868 C C . TYR A 1 110 ? -3.182 -11.998 12.748 1.00 98.06 110 TYR A C 1
ATOM 870 O O . TYR A 1 110 ? -2.191 -11.727 12.075 1.00 98.06 110 TYR A O 1
ATOM 878 N N . LYS A 1 111 ? -3.078 -12.684 13.895 1.00 96.81 111 LYS A N 1
ATOM 879 C CA . LYS A 1 111 ? -1.793 -13.135 14.460 1.00 96.81 111 LYS A CA 1
ATOM 880 C C . LYS A 1 111 ? -1.167 -14.287 13.677 1.00 96.81 111 LYS A C 1
ATOM 882 O O . LYS A 1 111 ? 0.033 -14.509 13.777 1.00 96.81 111 LYS A O 1
ATOM 887 N N . GLU A 1 112 ? -1.966 -15.010 12.907 1.00 97.31 112 GLU A N 1
ATOM 888 C CA . GLU A 1 112 ? -1.553 -16.112 12.045 1.00 97.31 112 GLU A CA 1
ATOM 889 C C . GLU A 1 112 ? -1.192 -15.630 10.628 1.00 97.31 112 GLU A C 1
ATOM 891 O O . GLU A 1 112 ? -0.643 -16.396 9.833 1.00 97.31 112 GLU A O 1
ATOM 896 N N . SER A 1 113 ? -1.485 -14.362 10.312 1.00 98.25 113 SER A N 1
ATOM 897 C CA . SER A 1 113 ? -1.175 -13.735 9.024 1.00 98.25 113 SER A CA 1
ATOM 898 C C . SER A 1 113 ? 0.322 -13.547 8.817 1.00 98.25 113 SER A C 1
ATOM 900 O O . SER A 1 113 ? 1.082 -13.394 9.772 1.00 98.25 113 SER A O 1
ATOM 902 N N . ARG A 1 114 ? 0.776 -13.472 7.564 1.00 98.62 114 ARG A N 1
ATOM 903 C CA . ARG A 1 114 ? 2.182 -13.126 7.296 1.00 98.62 114 ARG A CA 1
ATOM 904 C C . ARG A 1 114 ? 2.474 -11.693 7.716 1.00 98.62 114 ARG A C 1
ATOM 906 O O . ARG A 1 114 ? 3.551 -11.447 8.253 1.00 98.62 114 ARG A O 1
ATOM 913 N N . LEU A 1 115 ? 1.528 -10.784 7.470 1.00 98.69 115 LEU A N 1
ATOM 914 C CA . LEU A 1 115 ? 1.692 -9.363 7.734 1.00 98.69 115 LEU A CA 1
ATOM 915 C C . LEU A 1 115 ? 1.868 -9.065 9.217 1.00 98.69 115 LEU A C 1
ATOM 917 O O . LEU A 1 115 ? 2.811 -8.360 9.525 1.00 98.69 115 LEU A O 1
ATOM 921 N N . PHE A 1 116 ? 1.018 -9.590 10.107 1.00 98.69 116 PHE A N 1
ATOM 922 C CA . PHE A 1 116 ? 1.020 -9.227 11.532 1.00 98.69 116 PHE A CA 1
ATOM 923 C C . PHE A 1 116 ? 1.573 -10.296 12.483 1.00 98.69 116 PHE A C 1
ATOM 925 O O . PHE A 1 116 ? 1.859 -9.955 13.629 1.00 98.69 116 PHE A O 1
ATOM 932 N N . ALA A 1 117 ? 1.815 -11.543 12.052 1.00 98.25 117 ALA A N 1
ATOM 933 C CA . ALA A 1 117 ? 2.532 -12.518 12.889 1.00 98.25 117 ALA A CA 1
ATOM 934 C C . ALA A 1 117 ? 3.886 -12.012 13.434 1.00 98.25 117 ALA A C 1
ATOM 936 O O . ALA A 1 117 ? 4.197 -12.316 14.585 1.00 98.25 117 ALA A O 1
ATOM 937 N N . PRO A 1 118 ? 4.710 -11.248 12.679 1.00 98.19 118 PRO A N 1
ATOM 938 C CA . PRO A 1 118 ? 5.968 -10.725 13.206 1.00 98.19 118 PRO A CA 1
ATOM 939 C C . PRO A 1 118 ? 5.812 -9.403 13.980 1.00 98.19 118 PRO A C 1
ATOM 941 O O . PRO A 1 118 ? 6.824 -8.826 14.377 1.00 98.19 118 PRO A O 1
ATOM 944 N N . ALA A 1 119 ? 4.595 -8.869 14.152 1.00 98.31 119 ALA A N 1
ATOM 945 C CA . ALA A 1 119 ? 4.380 -7.653 14.938 1.00 98.31 119 ALA A CA 1
ATOM 946 C C . ALA A 1 119 ? 4.712 -7.903 16.415 1.00 98.31 119 ALA A C 1
ATOM 948 O O . ALA A 1 119 ? 4.312 -8.918 16.984 1.00 98.31 119 ALA A O 1
ATOM 949 N N . SER A 1 120 ? 5.409 -6.962 17.056 1.00 98.38 120 SER A N 1
ATOM 950 C CA . SER A 1 120 ? 5.564 -6.990 18.512 1.00 98.38 120 SER A CA 1
ATOM 951 C C . SER A 1 120 ? 4.237 -6.663 19.199 1.00 98.38 120 SER A C 1
ATOM 953 O O . SER A 1 120 ? 3.385 -5.977 18.628 1.00 98.38 120 SER A O 1
ATOM 955 N N . ASP A 1 121 ? 4.084 -7.082 20.456 1.00 98.19 121 ASP A N 1
ATOM 956 C CA . ASP A 1 121 ? 2.910 -6.720 21.261 1.00 98.19 121 ASP A CA 1
ATOM 957 C C . ASP A 1 121 ? 2.735 -5.196 21.369 1.00 98.19 121 ASP A C 1
ATOM 959 O O . ASP A 1 121 ? 1.610 -4.705 21.367 1.00 98.19 121 ASP A O 1
ATOM 963 N N . GLU A 1 122 ? 3.835 -4.435 21.390 1.00 98.44 122 GLU A N 1
ATOM 964 C CA . GLU A 1 122 ? 3.805 -2.968 21.353 1.00 98.44 122 GLU A CA 1
ATOM 965 C C . GLU A 1 122 ? 3.179 -2.445 20.054 1.00 98.44 122 GLU A C 1
ATOM 967 O O . GLU A 1 122 ? 2.282 -1.607 20.105 1.00 98.44 122 GLU A O 1
ATOM 972 N N . VAL A 1 123 ? 3.607 -2.951 18.893 1.00 98.62 123 VAL A N 1
ATOM 973 C CA . VAL A 1 123 ? 3.059 -2.541 17.590 1.00 98.62 123 VAL A CA 1
ATOM 974 C C . VAL A 1 123 ? 1.573 -2.889 17.498 1.00 98.62 123 VAL A C 1
ATOM 976 O O . VAL A 1 123 ? 0.766 -2.056 17.085 1.00 98.62 123 VAL A O 1
ATOM 979 N N . VAL A 1 124 ? 1.193 -4.092 17.934 1.00 98.62 124 VAL A N 1
ATOM 980 C CA . VAL A 1 124 ? -0.212 -4.519 17.981 1.00 98.62 124 VAL A CA 1
ATOM 981 C C . VAL A 1 124 ? -1.030 -3.595 18.884 1.00 98.62 124 VAL A C 1
ATOM 983 O O . VAL A 1 124 ? -2.073 -3.102 18.458 1.00 98.62 124 VAL A O 1
ATOM 986 N N . GLN A 1 125 ? -0.540 -3.311 20.094 1.00 98.62 125 GLN A N 1
ATOM 987 C CA . GLN A 1 125 ? -1.201 -2.419 21.047 1.00 98.62 125 GLN A CA 1
ATOM 988 C C . GLN A 1 125 ? -1.347 -1.002 20.488 1.00 98.62 125 GLN A C 1
ATOM 990 O O . GLN A 1 125 ? -2.379 -0.360 20.696 1.00 98.62 125 GLN A O 1
ATOM 995 N N . ILE A 1 126 ? -0.327 -0.505 19.783 1.00 98.75 126 ILE A N 1
ATOM 996 C CA . ILE A 1 126 ? -0.359 0.811 19.152 1.00 98.75 126 ILE A CA 1
ATOM 997 C C . ILE A 1 126 ? -1.527 0.890 18.169 1.00 98.75 126 ILE A C 1
ATOM 999 O O . ILE A 1 126 ? -2.359 1.794 18.278 1.00 98.75 126 ILE A O 1
ATOM 1003 N N . PHE A 1 127 ? -1.611 -0.075 17.253 1.00 98.69 127 PHE A N 1
ATOM 1004 C CA . PHE A 1 127 ? -2.652 -0.096 16.235 1.00 98.69 127 PHE A CA 1
ATOM 1005 C C . PHE A 1 127 ? -4.044 -0.302 16.820 1.00 98.69 127 PHE A C 1
ATOM 1007 O O . PHE A 1 127 ? -4.969 0.368 16.382 1.00 98.69 127 PHE A O 1
ATOM 1014 N N . SER A 1 128 ? -4.212 -1.160 17.827 1.00 98.38 128 SER A N 1
ATOM 1015 C CA . SER A 1 128 ? -5.535 -1.436 18.398 1.00 98.38 128 SER A CA 1
ATOM 1016 C C . SER A 1 128 ? -6.079 -0.320 19.296 1.00 98.38 128 SER A C 1
ATOM 1018 O O . SER A 1 128 ? -7.248 -0.359 19.666 1.00 98.38 128 SER A O 1
ATOM 1020 N N . THR A 1 129 ? -5.241 0.641 19.704 1.00 98.44 129 THR A N 1
ATOM 1021 C CA . THR A 1 129 ? -5.594 1.614 20.758 1.00 98.44 129 THR A CA 1
ATOM 1022 C C . THR A 1 129 ? -5.607 3.054 20.275 1.00 98.44 129 THR A C 1
ATOM 1024 O O . THR A 1 129 ? -6.444 3.839 20.713 1.00 98.44 129 THR A O 1
ATOM 1027 N N . TYR A 1 130 ? -4.656 3.435 19.423 1.00 98.50 130 TYR A N 1
ATOM 1028 C CA . TYR A 1 130 ? -4.448 4.833 19.065 1.00 98.50 130 TYR A CA 1
ATOM 1029 C C . TYR A 1 130 ? -4.880 5.107 17.630 1.00 98.50 130 TYR A C 1
ATOM 1031 O O . TYR A 1 130 ? -4.698 4.282 16.741 1.00 98.50 130 TYR A O 1
ATOM 1039 N N . ASN A 1 131 ? -5.366 6.322 17.380 1.00 98.31 131 ASN A N 1
ATOM 1040 C CA . ASN A 1 131 ? -5.734 6.784 16.044 1.00 98.31 131 ASN A CA 1
ATOM 1041 C C . ASN A 1 131 ? -4.480 7.117 15.218 1.00 98.31 131 ASN A C 1
ATOM 1043 O O . ASN A 1 131 ? -4.117 8.284 15.054 1.00 98.31 131 ASN A O 1
ATOM 1047 N N . VAL A 1 132 ? -3.780 6.080 14.757 1.00 98.25 132 VAL A N 1
ATOM 1048 C CA . VAL A 1 132 ? -2.448 6.177 14.136 1.00 98.25 132 VAL A CA 1
ATOM 1049 C C . VAL A 1 132 ? -2.441 5.938 12.632 1.00 98.25 132 VAL A C 1
ATOM 1051 O O . VAL A 1 132 ? -1.432 6.204 11.987 1.00 98.25 132 VAL A O 1
ATOM 1054 N N . THR A 1 133 ? -3.543 5.459 12.056 1.00 98.44 133 THR A N 1
ATOM 1055 C CA . THR A 1 133 ? -3.642 5.200 10.617 1.00 98.44 133 THR A CA 1
ATO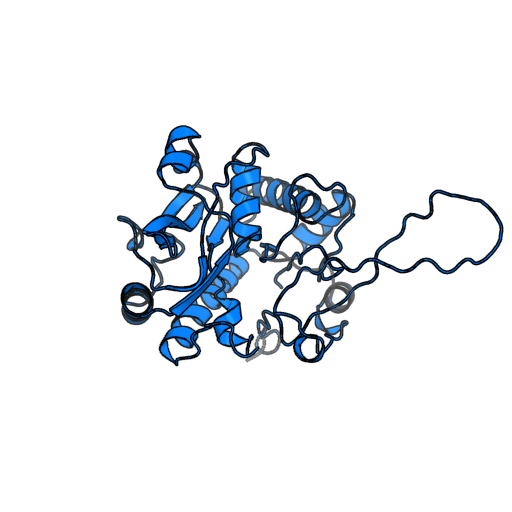M 1056 C C . THR A 1 133 ? -4.328 6.358 9.904 1.00 98.44 133 THR A C 1
ATOM 1058 O O . THR A 1 133 ? -5.401 6.808 10.305 1.00 98.44 133 THR A O 1
ATOM 1061 N N . ALA A 1 134 ? -3.688 6.882 8.858 1.00 98.06 134 ALA A N 1
ATOM 1062 C CA . ALA A 1 134 ? -4.152 8.072 8.157 1.00 98.06 134 ALA A CA 1
ATOM 1063 C C . ALA A 1 134 ? -5.017 7.692 6.943 1.00 98.06 134 ALA A C 1
ATOM 1065 O O . ALA A 1 134 ? -4.503 7.171 5.952 1.00 98.06 134 ALA A O 1
ATOM 1066 N N . ASN A 1 135 ? -6.322 7.956 6.999 1.00 98.38 135 ASN A N 1
ATOM 1067 C CA . ASN A 1 135 ? -7.272 7.592 5.948 1.00 98.38 135 ASN A CA 1
ATOM 1068 C C . ASN A 1 135 ? -7.632 8.806 5.075 1.00 98.38 135 ASN A C 1
ATOM 1070 O O . ASN A 1 135 ? -7.970 9.883 5.577 1.00 98.38 135 ASN A O 1
ATOM 1074 N N . PHE A 1 136 ? -7.504 8.629 3.755 1.00 96.38 136 PHE A N 1
ATOM 1075 C CA . PHE A 1 136 ? -7.753 9.645 2.725 1.00 96.38 136 PHE A CA 1
ATOM 1076 C C . PHE A 1 136 ? -8.386 9.020 1.482 1.00 96.38 136 PHE A C 1
ATOM 1078 O O . PHE A 1 136 ? -7.814 9.053 0.392 1.00 96.38 136 PHE A O 1
ATOM 1085 N N . HIS A 1 137 ? -9.558 8.425 1.655 1.00 95.44 137 HIS A N 1
ATOM 1086 C CA . HIS A 1 137 ? -10.271 7.734 0.588 1.00 95.44 137 HIS A CA 1
ATOM 1087 C C . HIS A 1 137 ? -11.765 8.061 0.622 1.00 95.44 137 HIS A C 1
ATOM 1089 O O . HIS A 1 137 ? -12.307 8.529 1.627 1.00 95.44 137 HIS A O 1
ATOM 1095 N N . ILE A 1 138 ? -12.395 7.889 -0.539 1.00 96.25 138 ILE A N 1
ATOM 1096 C CA . ILE A 1 138 ? -13.843 8.061 -0.736 1.00 96.25 138 ILE A CA 1
ATOM 1097 C C . ILE A 1 138 ? -14.513 6.777 -1.235 1.00 96.25 138 ILE A C 1
ATOM 1099 O O . ILE A 1 138 ? -15.710 6.755 -1.498 1.00 96.25 138 ILE A O 1
ATOM 1103 N N . PHE A 1 139 ? -13.720 5.720 -1.395 1.00 96.94 139 PHE A N 1
ATOM 1104 C CA . PHE A 1 139 ? -14.136 4.418 -1.872 1.00 96.94 139 PHE A CA 1
ATOM 1105 C C . PHE A 1 139 ? -13.533 3.354 -0.963 1.00 96.94 139 PHE A C 1
ATOM 1107 O O . PHE A 1 139 ? -12.392 3.493 -0.526 1.00 96.94 139 PHE A O 1
ATOM 1114 N N . CYS A 1 140 ? -14.301 2.305 -0.697 1.00 96.88 140 CYS A N 1
ATOM 1115 C CA . CYS A 1 140 ? -13.950 1.231 0.223 1.00 96.88 140 CYS A CA 1
ATOM 1116 C C . CYS A 1 140 ? -14.410 -0.127 -0.320 1.00 96.88 140 CYS A C 1
ATOM 1118 O O . CYS A 1 140 ? -15.178 -0.205 -1.279 1.00 96.88 140 CYS A O 1
ATOM 1120 N N . PHE A 1 141 ? -13.973 -1.202 0.340 1.00 98.19 141 PHE A N 1
ATOM 1121 C CA . PHE A 1 141 ? -14.590 -2.524 0.226 1.00 98.19 141 PHE A CA 1
ATOM 1122 C C . PHE A 1 141 ? -15.128 -2.957 1.582 1.00 98.19 141 PHE A C 1
ATOM 1124 O O . PHE A 1 141 ? -14.514 -2.671 2.611 1.00 98.19 141 PHE A O 1
ATOM 1131 N N . THR A 1 142 ? -16.233 -3.691 1.579 1.00 97.69 142 THR A N 1
ATOM 1132 C CA . THR A 1 142 ? -16.829 -4.271 2.785 1.00 97.69 142 THR A CA 1
ATOM 1133 C C . THR A 1 142 ? -16.596 -5.781 2.821 1.00 97.69 142 THR A C 1
ATOM 1135 O O . THR A 1 142 ? -16.298 -6.413 1.799 1.00 97.69 142 THR A O 1
ATOM 1138 N N . LYS A 1 143 ? -16.761 -6.391 4.002 1.00 97.62 143 LYS A N 1
ATOM 1139 C CA . LYS A 1 143 ? -16.746 -7.859 4.132 1.00 97.62 143 LYS A CA 1
ATOM 1140 C C . LYS A 1 143 ? -17.866 -8.525 3.330 1.00 97.62 143 LYS A C 1
ATOM 1142 O O . LYS A 1 143 ? -17.656 -9.617 2.809 1.00 97.62 143 LYS A O 1
ATOM 1147 N N . GLU A 1 144 ? -19.016 -7.864 3.208 1.00 96.94 144 GLU A N 1
ATOM 1148 C CA . GLU A 1 144 ? -20.143 -8.322 2.387 1.00 96.94 144 GLU A CA 1
ATOM 1149 C C . GLU A 1 144 ? -19.741 -8.399 0.911 1.00 96.94 144 GLU A C 1
ATOM 1151 O O . GLU A 1 144 ? -19.796 -9.478 0.326 1.00 96.94 144 GLU A O 1
ATOM 1156 N N . THR A 1 145 ? -19.177 -7.323 0.349 1.00 94.94 145 THR A N 1
ATOM 1157 C CA . THR A 1 145 ? -18.665 -7.324 -1.029 1.00 94.94 145 THR A CA 1
ATOM 1158 C C . THR A 1 145 ? -17.631 -8.432 -1.250 1.00 94.94 145 THR A C 1
ATOM 1160 O O . THR A 1 145 ? -17.638 -9.106 -2.282 1.00 94.94 145 THR A O 1
ATOM 1163 N N . PHE A 1 146 ? -16.732 -8.656 -0.286 1.00 97.44 146 PHE A N 1
ATOM 1164 C CA . PHE A 1 146 ? -15.736 -9.724 -0.387 1.00 97.44 146 PHE A CA 1
ATOM 1165 C C . PHE A 1 146 ? -16.357 -11.126 -0.380 1.00 97.44 146 PHE A C 1
ATOM 1167 O O . PHE A 1 146 ? -15.885 -12.009 -1.104 1.00 97.44 146 PHE A O 1
ATOM 1174 N N . ALA A 1 147 ? -17.399 -11.340 0.422 1.00 97.00 147 ALA A N 1
ATOM 1175 C CA . ALA A 1 147 ? -18.116 -12.606 0.483 1.00 97.00 147 ALA A CA 1
ATOM 1176 C C . ALA A 1 147 ? -18.902 -12.869 -0.807 1.00 97.00 147 ALA A C 1
ATOM 1178 O O . ALA A 1 147 ? -18.720 -13.923 -1.422 1.00 97.00 147 ALA A O 1
ATOM 1179 N N . ASP A 1 148 ? -19.693 -11.896 -1.255 1.00 96.62 148 ASP A N 1
ATOM 1180 C CA . ASP A 1 148 ? -20.603 -12.030 -2.397 1.00 96.62 148 ASP A CA 1
ATOM 1181 C C . ASP A 1 148 ? -19.867 -12.266 -3.719 1.00 96.62 148 ASP A C 1
ATOM 1183 O O . ASP A 1 148 ? -20.345 -12.991 -4.593 1.00 96.62 148 ASP A O 1
ATOM 1187 N N . HIS A 1 149 ? -18.662 -11.708 -3.850 1.00 96.19 149 HIS A N 1
ATOM 1188 C CA . HIS A 1 149 ? -17.826 -11.854 -5.041 1.00 96.19 149 HIS A CA 1
ATOM 1189 C C . HIS A 1 149 ? -16.722 -12.910 -4.896 1.00 96.19 149 HIS A C 1
ATOM 1191 O O . HIS A 1 149 ? -15.854 -13.026 -5.762 1.00 96.19 149 HIS A O 1
ATOM 1197 N N . GLY A 1 150 ? -16.734 -13.699 -3.815 1.00 96.69 150 GLY A N 1
ATOM 1198 C CA . GLY A 1 150 ? -15.783 -14.792 -3.605 1.00 96.69 150 GLY A CA 1
ATOM 1199 C C . GLY A 1 150 ? -14.329 -14.347 -3.400 1.00 96.69 150 GLY A C 1
ATOM 1200 O O . GLY A 1 150 ? -13.421 -15.174 -3.515 1.00 96.69 150 GLY A O 1
ATOM 1201 N N . LEU A 1 151 ? -14.095 -13.072 -3.071 1.00 97.56 151 LEU A N 1
ATOM 1202 C CA . LEU A 1 151 ? -12.764 -12.503 -2.835 1.00 97.56 151 LEU A CA 1
ATOM 1203 C C . LEU A 1 151 ? -12.108 -13.049 -1.564 1.00 97.56 151 LEU A C 1
ATOM 1205 O O . LEU A 1 151 ? -10.882 -13.081 -1.491 1.00 97.56 151 LEU A O 1
ATOM 1209 N N . ASN A 1 152 ? -12.896 -13.573 -0.621 1.00 96.69 152 ASN A N 1
ATOM 1210 C CA . ASN A 1 152 ? -12.393 -14.287 0.561 1.00 96.69 152 ASN A CA 1
ATOM 1211 C C . ASN A 1 152 ? -11.532 -15.519 0.213 1.00 96.69 152 ASN A C 1
ATOM 1213 O O . ASN A 1 152 ? -10.752 -15.978 1.040 1.00 96.69 152 ASN A O 1
ATOM 1217 N N . ASN A 1 153 ? -11.639 -16.056 -1.008 1.00 96.81 153 ASN A N 1
ATOM 1218 C CA . ASN A 1 153 ? -10.764 -17.141 -1.468 1.00 96.81 153 ASN A CA 1
ATOM 1219 C C . ASN A 1 153 ? -9.365 -16.645 -1.874 1.00 96.81 153 ASN A C 1
ATOM 1221 O O . ASN A 1 153 ? -8.415 -17.427 -1.913 1.00 96.81 153 ASN A O 1
ATOM 1225 N N . SER A 1 154 ? -9.244 -15.356 -2.197 1.00 97.00 154 SER A N 1
ATOM 1226 C CA . SER A 1 154 ? -8.005 -14.729 -2.661 1.00 97.00 154 SER A CA 1
ATOM 1227 C C . SER A 1 154 ? -7.357 -13.859 -1.591 1.00 97.00 154 SER A C 1
ATOM 1229 O O . SER A 1 154 ? -6.134 -13.735 -1.588 1.00 97.00 154 SER A O 1
ATOM 1231 N N . TRP A 1 155 ? -8.133 -13.299 -0.663 1.00 98.44 155 TRP A N 1
ATOM 1232 C CA . TRP A 1 155 ? -7.667 -12.336 0.331 1.00 98.44 155 TRP A CA 1
ATOM 1233 C C . TRP A 1 155 ? -8.110 -12.710 1.744 1.00 98.44 155 TRP A C 1
ATOM 1235 O O . TRP A 1 155 ? -9.291 -12.924 2.001 1.00 98.44 155 TRP A O 1
ATOM 1245 N N . ASN A 1 156 ? -7.154 -12.707 2.671 1.00 98.44 156 ASN A N 1
ATOM 1246 C CA . ASN A 1 156 ? -7.414 -12.701 4.102 1.00 98.44 156 ASN A CA 1
ATOM 1247 C C . ASN A 1 156 ? -7.625 -11.254 4.553 1.00 98.44 156 ASN A C 1
ATOM 1249 O O . ASN A 1 156 ? -6.737 -10.416 4.378 1.00 98.44 156 ASN A O 1
ATOM 1253 N N . VAL A 1 157 ? -8.778 -10.973 5.155 1.00 98.69 157 VAL A N 1
ATOM 1254 C CA . VAL A 1 157 ? -9.054 -9.693 5.818 1.00 98.69 157 VAL A CA 1
ATOM 1255 C C . VAL A 1 157 ? -8.395 -9.702 7.195 1.00 98.69 157 VAL A C 1
ATOM 1257 O O . VAL A 1 157 ? -8.639 -10.605 7.990 1.00 98.69 157 VAL A O 1
ATOM 1260 N N . LEU A 1 158 ? -7.539 -8.714 7.468 1.00 98.81 158 LEU A N 1
ATOM 1261 C CA . LEU A 1 158 ? -6.736 -8.648 8.696 1.00 98.81 158 LEU A CA 1
ATOM 1262 C C . LEU A 1 158 ? -7.210 -7.564 9.664 1.00 98.81 158 LEU A C 1
ATOM 1264 O O . LEU A 1 158 ? -7.014 -7.688 10.873 1.00 98.81 158 LEU A O 1
ATOM 1268 N N . SER A 1 159 ? -7.838 -6.511 9.148 1.00 98.88 159 SER A N 1
ATOM 1269 C CA . SER A 1 159 ? -8.505 -5.502 9.962 1.00 98.88 159 SER A CA 1
ATOM 1270 C C . SER A 1 159 ? -9.629 -4.823 9.193 1.00 98.88 159 SER A C 1
ATOM 1272 O O . SER A 1 159 ? -9.604 -4.740 7.959 1.00 98.88 159 SER A O 1
ATOM 1274 N N . VAL A 1 160 ? -10.574 -4.290 9.954 1.00 98.81 160 VAL A N 1
ATOM 1275 C CA . VAL A 1 160 ? -11.638 -3.407 9.487 1.00 98.81 160 VAL A CA 1
ATOM 1276 C C . VAL A 1 160 ? -11.565 -2.069 10.216 1.00 98.81 160 VAL A C 1
ATOM 1278 O O . VAL A 1 160 ? -10.756 -1.876 11.128 1.00 98.81 160 VAL A O 1
ATOM 1281 N N . ASN A 1 161 ? -12.377 -1.122 9.767 1.00 98.75 161 ASN A N 1
ATOM 1282 C CA . ASN A 1 161 ? -12.563 0.187 10.367 1.00 98.75 161 ASN A CA 1
ATOM 1283 C C . ASN A 1 161 ? -13.934 0.756 10.000 1.00 98.75 161 ASN A C 1
ATOM 1285 O O . ASN A 1 161 ? -14.627 0.199 9.156 1.00 98.75 161 ASN A O 1
ATOM 1289 N N . HIS A 1 162 ? -14.291 1.890 10.601 1.00 98.56 162 HIS A N 1
ATOM 1290 C CA . HIS A 1 162 ? -15.539 2.593 10.327 1.00 98.56 162 HIS A CA 1
ATOM 1291 C C . HIS A 1 162 ? -15.278 4.015 9.818 1.00 98.56 162 HIS A C 1
ATOM 1293 O O . HIS A 1 162 ? -14.442 4.746 10.361 1.00 98.56 162 HIS A O 1
ATOM 1299 N N . ASP A 1 163 ? -15.980 4.400 8.755 1.00 97.88 163 ASP A N 1
ATOM 1300 C CA . ASP A 1 163 ? -15.886 5.734 8.162 1.00 97.88 163 ASP A CA 1
ATOM 1301 C C . ASP A 1 163 ? -16.579 6.806 9.038 1.00 97.88 163 ASP A C 1
ATOM 1303 O O . ASP A 1 163 ? -17.081 6.517 10.128 1.00 97.88 163 ASP A O 1
ATOM 1307 N N . TRP A 1 164 ? -16.619 8.068 8.598 1.00 97.56 164 TRP A N 1
ATOM 1308 C CA . TRP A 1 164 ? -17.282 9.145 9.353 1.00 97.56 164 TRP A CA 1
ATOM 1309 C C . TRP A 1 164 ? -18.788 8.933 9.578 1.00 97.56 164 TRP A C 1
ATOM 1311 O O . TRP A 1 164 ? -19.345 9.518 10.507 1.00 97.56 164 TRP A O 1
ATOM 1321 N N . ASN A 1 165 ? -19.441 8.114 8.754 1.00 97.06 165 ASN A N 1
ATOM 1322 C CA . ASN A 1 165 ? -20.859 7.780 8.866 1.00 97.06 165 ASN A CA 1
ATOM 1323 C C . ASN A 1 165 ? -21.094 6.489 9.669 1.00 97.06 165 ASN A C 1
ATOM 1325 O O . ASN A 1 165 ? -22.244 6.099 9.869 1.00 97.06 165 ASN A O 1
ATOM 1329 N N . GLY A 1 166 ? -20.029 5.832 10.135 1.00 97.25 166 GLY A N 1
ATOM 1330 C CA . GLY A 1 166 ? -20.104 4.556 10.837 1.00 97.25 166 GLY A CA 1
ATOM 1331 C C . GLY A 1 166 ? -20.271 3.349 9.912 1.00 97.25 166 GLY A C 1
ATOM 1332 O O . GLY A 1 166 ? -20.654 2.288 10.396 1.00 97.25 166 GLY A O 1
ATOM 1333 N N . ALA A 1 167 ? -20.013 3.481 8.608 1.00 97.12 167 ALA A N 1
ATOM 1334 C CA . ALA A 1 167 ? -20.006 2.346 7.690 1.00 97.12 167 ALA A CA 1
ATOM 1335 C C . ALA A 1 167 ? -18.693 1.558 7.826 1.00 97.12 167 ALA A C 1
ATOM 1337 O O . ALA A 1 167 ? -17.610 2.142 7.765 1.00 97.12 167 ALA A O 1
ATOM 1338 N N . GLU A 1 168 ? -18.794 0.238 8.018 1.00 98.19 168 GLU A N 1
ATOM 1339 C CA . GLU A 1 168 ? -17.639 -0.663 8.123 1.00 98.19 168 GLU A CA 1
ATOM 1340 C C . GLU A 1 168 ? -16.939 -0.818 6.761 1.00 98.19 168 GLU A C 1
ATOM 1342 O O . GLU A 1 168 ? -17.586 -1.010 5.730 1.00 98.19 168 GLU A O 1
ATOM 1347 N N . PHE A 1 169 ? -15.608 -0.801 6.759 1.00 98.69 169 PHE A N 1
ATOM 1348 C CA . PHE A 1 169 ? -14.778 -1.104 5.603 1.00 98.69 169 PHE A CA 1
ATOM 1349 C C . PHE A 1 169 ? -13.544 -1.927 5.977 1.00 98.69 169 PHE A C 1
ATOM 1351 O O . PHE A 1 169 ? -13.018 -1.848 7.085 1.00 98.69 169 PHE A O 1
ATOM 1358 N N . ILE A 1 170 ? -13.045 -2.701 5.017 1.00 98.81 170 ILE A N 1
ATOM 1359 C CA . ILE A 1 170 ? -11.801 -3.462 5.129 1.00 98.81 170 ILE A CA 1
ATOM 1360 C C . ILE A 1 170 ? -10.611 -2.504 5.034 1.00 98.81 170 ILE A C 1
ATOM 1362 O O . ILE A 1 170 ? -10.438 -1.825 4.020 1.00 98.81 170 ILE A O 1
ATOM 1366 N N . SER A 1 171 ? -9.764 -2.482 6.065 1.00 98.75 171 SER A N 1
ATOM 1367 C CA . SER A 1 171 ? -8.614 -1.576 6.139 1.00 98.75 171 SER A CA 1
ATOM 1368 C C . SER A 1 171 ? -7.270 -2.247 5.868 1.00 98.75 171 SER A C 1
ATOM 1370 O O . SER A 1 171 ? -6.351 -1.565 5.408 1.00 98.75 171 SER A O 1
ATOM 1372 N N . THR A 1 172 ? -7.159 -3.563 6.077 1.00 98.94 172 THR A N 1
ATOM 1373 C CA . THR A 1 172 ? -5.942 -4.331 5.771 1.00 98.94 172 THR A CA 1
ATOM 1374 C C . THR A 1 172 ? -6.267 -5.716 5.221 1.00 98.94 172 THR A C 1
ATOM 1376 O O . THR A 1 172 ? -7.100 -6.429 5.785 1.00 98.94 172 THR A O 1
ATOM 1379 N N . VAL A 1 173 ? -5.551 -6.131 4.173 1.00 98.88 173 VAL A N 1
ATOM 1380 C CA . VAL A 1 173 ? -5.614 -7.482 3.600 1.00 98.88 173 VAL A CA 1
ATOM 1381 C C . VAL A 1 173 ? -4.229 -8.045 3.289 1.00 98.88 173 VAL A C 1
ATOM 1383 O O . VAL A 1 173 ? -3.274 -7.314 3.014 1.00 98.88 173 VAL A O 1
ATOM 1386 N N . GLU A 1 174 ? -4.144 -9.369 3.220 1.00 98.81 174 GLU A N 1
ATOM 1387 C CA . GLU A 1 174 ? -3.051 -10.069 2.544 1.00 98.81 174 GLU A CA 1
ATOM 1388 C C . GLU A 1 174 ? -3.596 -11.166 1.632 1.00 98.81 174 GLU A C 1
ATOM 1390 O O . GLU A 1 174 ? -4.621 -11.781 1.916 1.00 98.81 174 GLU A O 1
ATOM 1395 N N . HIS A 1 175 ? -2.923 -11.432 0.517 1.00 98.69 175 HIS A N 1
ATOM 1396 C CA . HIS A 1 175 ? -3.372 -12.459 -0.414 1.00 98.69 175 HIS A CA 1
ATOM 1397 C C . HIS A 1 175 ? -3.133 -13.859 0.174 1.00 98.69 175 HIS A C 1
ATOM 1399 O O . HIS A 1 175 ? -2.092 -14.125 0.770 1.00 98.69 175 HIS A O 1
ATOM 1405 N N . VAL A 1 176 ? -4.053 -14.802 -0.025 1.00 98.19 176 VAL A N 1
ATOM 1406 C CA . VAL A 1 176 ? -3.963 -16.157 0.555 1.00 98.19 176 VAL A CA 1
ATOM 1407 C C . VAL A 1 176 ? -2.719 -16.898 0.044 1.00 98.19 176 VAL A C 1
ATOM 1409 O O . VAL A 1 176 ? -1.942 -17.435 0.829 1.00 98.19 176 VAL A O 1
ATOM 1412 N N . LYS A 1 177 ? -2.504 -16.885 -1.280 1.00 98.25 177 LYS A N 1
ATOM 1413 C CA . LYS A 1 177 ? -1.388 -17.571 -1.961 1.00 98.25 177 LYS A CA 1
ATOM 1414 C C . LYS A 1 177 ? -0.116 -16.732 -2.179 1.00 98.25 177 LYS A C 1
ATOM 1416 O O . LYS A 1 177 ? 0.977 -17.196 -1.873 1.00 98.25 177 LYS A O 1
ATOM 1421 N N . TYR A 1 178 ? -0.234 -15.550 -2.782 1.00 98.69 178 TYR A N 1
ATOM 1422 C CA . TYR A 1 178 ? 0.911 -14.730 -3.192 1.00 98.69 178 TYR A CA 1
ATOM 1423 C C . TYR A 1 178 ? 1.344 -13.753 -2.091 1.00 98.69 178 TYR A C 1
ATOM 1425 O O . TYR A 1 178 ? 0.520 -13.376 -1.260 1.00 98.69 178 TYR A O 1
ATOM 1433 N N . PRO A 1 179 ? 2.604 -13.279 -2.090 1.00 98.56 179 PRO A N 1
ATOM 1434 C CA . PRO A 1 179 ? 3.076 -12.268 -1.144 1.00 98.56 179 PRO A CA 1
ATOM 1435 C C . PRO A 1 179 ? 2.590 -10.859 -1.521 1.00 98.56 179 PRO A C 1
ATOM 1437 O O . PRO A 1 179 ? 3.382 -9.937 -1.723 1.00 98.56 179 PRO A O 1
ATOM 1440 N N . PHE A 1 180 ? 1.275 -10.704 -1.680 1.00 98.81 180 PHE A N 1
ATOM 1441 C CA . PHE A 1 180 ? 0.624 -9.433 -1.977 1.00 98.81 180 PHE A CA 1
ATOM 1442 C C . PHE A 1 180 ? -0.090 -8.922 -0.727 1.00 98.81 180 PHE A C 1
ATOM 1444 O O . PHE A 1 180 ? -0.757 -9.691 -0.034 1.00 98.81 180 PHE A O 1
ATOM 1451 N N . TYR A 1 181 ? 0.045 -7.630 -0.457 1.00 98.94 181 TYR A N 1
ATOM 1452 C CA . TYR A 1 181 ? -0.442 -6.971 0.753 1.00 98.94 181 TYR A CA 1
ATOM 1453 C C . TYR A 1 181 ? -1.168 -5.688 0.371 1.00 98.94 181 TYR A C 1
ATOM 1455 O O . TYR A 1 181 ? -0.760 -5.023 -0.581 1.00 98.94 181 TYR A O 1
ATOM 1463 N N . GLY A 1 182 ? -2.224 -5.339 1.097 1.00 98.75 182 GLY A N 1
ATOM 1464 C CA . GLY A 1 182 ? -3.015 -4.142 0.839 1.00 98.75 182 GLY A CA 1
ATOM 1465 C C . GLY A 1 182 ? -3.409 -3.438 2.129 1.00 98.75 182 GLY A C 1
ATOM 1466 O O . GLY A 1 182 ? -3.904 -4.084 3.048 1.00 98.75 182 GLY A O 1
ATOM 1467 N N . VAL A 1 183 ? -3.218 -2.123 2.185 1.00 98.88 183 VAL A N 1
ATOM 1468 C CA . VAL A 1 183 ? -3.732 -1.252 3.250 1.00 98.88 183 VAL A CA 1
ATOM 1469 C C . VAL A 1 183 ? -4.552 -0.124 2.635 1.00 98.88 183 VAL A C 1
ATOM 1471 O O . VAL A 1 183 ? -4.124 0.497 1.663 1.00 98.88 183 VAL A O 1
ATOM 1474 N N . GLN A 1 184 ? -5.729 0.160 3.186 1.00 98.69 184 GLN A N 1
ATOM 1475 C CA . GLN A 1 184 ? -6.580 1.258 2.711 1.00 98.69 184 GLN A CA 1
ATOM 1476 C C . GLN A 1 184 ? -6.083 2.626 3.223 1.00 98.69 184 GLN A C 1
ATOM 1478 O O . GLN A 1 184 ? -6.231 3.648 2.548 1.00 98.69 184 GLN A O 1
ATOM 1483 N N . PHE A 1 185 ? -5.459 2.647 4.402 1.00 98.75 185 PHE A N 1
ATOM 1484 C CA . PHE A 1 185 ? -4.831 3.829 4.995 1.00 98.75 185 PHE A CA 1
ATOM 1485 C C . PHE A 1 185 ? -3.416 4.071 4.443 1.00 98.75 185 PHE A C 1
ATOM 1487 O O . PHE A 1 185 ? -2.847 3.245 3.735 1.00 98.75 185 PHE A O 1
ATOM 1494 N N . HIS A 1 186 ? -2.831 5.213 4.799 1.00 98.44 186 HIS A N 1
ATOM 1495 C CA . HIS A 1 186 ? -1.532 5.688 4.326 1.00 98.44 186 HIS A CA 1
ATOM 1496 C C . HIS A 1 186 ? -0.469 5.681 5.440 1.00 98.44 186 HIS A C 1
ATOM 1498 O O . HIS A 1 186 ? -0.322 6.689 6.143 1.00 98.44 186 HIS A O 1
ATOM 1504 N N . PRO A 1 187 ? 0.290 4.584 5.629 1.00 97.81 187 PRO A N 1
ATOM 1505 C CA . PRO A 1 187 ? 1.360 4.551 6.628 1.00 97.81 187 PRO A CA 1
ATOM 1506 C C . PRO A 1 187 ? 2.486 5.552 6.315 1.00 97.81 187 PRO A C 1
ATOM 1508 O O . PRO A 1 187 ? 3.090 6.123 7.217 1.00 97.81 187 PRO A O 1
ATOM 1511 N N . GLU A 1 188 ? 2.746 5.851 5.042 1.00 97.25 188 GLU A N 1
ATOM 1512 C CA . GLU A 1 188 ? 3.816 6.765 4.633 1.00 97.25 188 GLU A CA 1
ATOM 1513 C C . GLU A 1 188 ? 3.561 8.219 5.058 1.00 97.25 188 GLU A C 1
ATOM 1515 O O . GLU A 1 188 ? 4.499 8.972 5.322 1.00 97.25 188 GLU A O 1
ATOM 1520 N N . LYS A 1 189 ? 2.289 8.622 5.164 1.00 96.50 189 LYS A N 1
ATOM 1521 C CA . LYS A 1 189 ? 1.917 10.007 5.488 1.00 96.50 189 LYS A CA 1
ATOM 1522 C C . LYS A 1 189 ? 2.362 10.424 6.882 1.00 96.50 189 LYS A C 1
ATOM 1524 O O . LYS A 1 189 ? 2.789 11.557 7.070 1.00 96.50 189 LYS A O 1
ATOM 1529 N N . VAL A 1 190 ? 2.301 9.506 7.839 1.00 96.38 190 VAL A N 1
ATOM 1530 C CA . VAL A 1 190 ? 2.698 9.760 9.229 1.00 96.38 190 VAL A CA 1
ATOM 1531 C C . VAL A 1 190 ? 4.173 10.146 9.335 1.00 96.38 190 VAL A C 1
ATOM 1533 O O . VAL A 1 190 ? 4.537 10.978 10.166 1.00 96.38 190 VAL A O 1
ATOM 1536 N N . LEU A 1 191 ? 5.019 9.558 8.490 1.00 94.81 191 LEU A N 1
ATOM 1537 C CA . LEU A 1 191 ? 6.465 9.750 8.539 1.00 94.81 191 LEU A CA 1
ATOM 1538 C C . LEU A 1 191 ? 6.922 10.983 7.753 1.00 94.81 191 LEU A C 1
ATOM 1540 O O . LEU A 1 191 ? 7.908 11.614 8.134 1.00 94.81 191 LEU A O 1
ATOM 1544 N N . TYR A 1 192 ? 6.236 11.310 6.655 1.00 95.06 192 TYR A N 1
ATOM 1545 C CA . TYR A 1 192 ? 6.796 12.205 5.638 1.00 95.06 192 TYR A CA 1
ATOM 1546 C C . TYR A 1 192 ? 5.899 13.384 5.248 1.00 95.06 192 TYR A C 1
ATOM 1548 O O . TYR A 1 192 ? 6.397 14.335 4.647 1.00 95.06 192 TYR A O 1
ATOM 1556 N N . GLU A 1 193 ? 4.606 13.371 5.588 1.00 95.25 193 GLU A N 1
ATOM 1557 C CA . GLU A 1 193 ? 3.660 14.383 5.110 1.00 95.25 193 GLU A CA 1
ATOM 1558 C C . GLU A 1 193 ? 3.201 15.348 6.199 1.00 95.25 193 GLU A C 1
ATOM 1560 O O . GLU A 1 193 ? 2.341 15.028 7.008 1.00 95.25 193 GLU A O 1
ATOM 1565 N N . PHE A 1 194 ? 3.725 16.575 6.154 1.00 95.62 194 PHE A N 1
ATOM 1566 C CA . PHE A 1 194 ? 3.514 17.616 7.171 1.00 95.62 194 PHE A CA 1
ATOM 1567 C C . PHE A 1 194 ? 2.658 18.790 6.671 1.00 95.62 194 PHE A C 1
ATOM 1569 O O . PHE A 1 194 ? 2.733 19.904 7.195 1.00 95.62 194 PHE A O 1
ATOM 1576 N N . ILE A 1 195 ? 1.848 18.568 5.630 1.00 92.62 195 ILE A N 1
ATOM 1577 C CA . ILE A 1 195 ? 0.907 19.581 5.142 1.00 92.62 195 ILE A CA 1
ATOM 1578 C C . ILE A 1 195 ? -0.130 19.870 6.246 1.00 92.62 195 ILE A C 1
ATOM 1580 O O . ILE A 1 195 ? -0.783 18.937 6.722 1.00 92.62 195 ILE A O 1
ATOM 1584 N N . PRO A 1 196 ? -0.317 21.138 6.663 1.00 87.75 196 PRO A N 1
ATOM 1585 C CA . PRO A 1 196 ? -1.206 21.476 7.772 1.00 87.75 196 PRO A CA 1
ATOM 1586 C C . PRO A 1 196 ? -2.677 21.167 7.455 1.00 87.75 196 PRO A C 1
ATOM 1588 O O . PRO A 1 196 ? -3.084 21.104 6.295 1.00 87.75 196 PRO A O 1
ATOM 1591 N N . ASN A 1 197 ? -3.492 21.026 8.507 1.00 86.38 197 ASN A N 1
ATOM 1592 C CA . ASN A 1 197 ? -4.948 20.816 8.430 1.00 86.38 197 ASN A CA 1
ATOM 1593 C C . ASN A 1 197 ? -5.376 19.548 7.666 1.00 86.38 197 ASN A C 1
ATOM 1595 O O . ASN A 1 197 ? -6.438 19.513 7.049 1.00 86.38 197 ASN A O 1
ATOM 1599 N N . ARG A 1 198 ? -4.549 18.496 7.703 1.00 87.25 198 ARG A N 1
ATOM 1600 C CA . ARG A 1 198 ? -4.845 17.196 7.076 1.00 87.25 198 ARG A CA 1
ATOM 1601 C C . ARG A 1 198 ? -5.262 16.103 8.061 1.00 87.25 198 ARG A C 1
ATOM 1603 O O . ARG A 1 198 ? -5.603 15.021 7.611 1.00 87.25 198 ARG A O 1
ATOM 1610 N N . ASN A 1 199 ? -5.258 16.375 9.368 1.00 93.19 199 ASN A N 1
ATOM 1611 C CA . ASN A 1 199 ? -5.587 15.394 10.412 1.00 93.19 199 ASN A CA 1
ATOM 1612 C C . ASN A 1 199 ? -4.721 14.113 10.344 1.00 93.19 199 ASN A C 1
ATOM 1614 O O . ASN A 1 199 ? -5.214 12.997 10.484 1.00 93.19 199 ASN A O 1
ATOM 1618 N N . ILE A 1 200 ? -3.421 14.284 10.081 1.00 95.44 200 ILE A N 1
ATOM 1619 C CA . ILE A 1 200 ? -2.427 13.205 10.120 1.00 95.44 200 ILE A CA 1
ATOM 1620 C C . ILE A 1 200 ? -1.811 13.192 11.521 1.00 95.44 200 ILE A C 1
ATOM 1622 O O . ILE A 1 200 ? -1.311 14.212 11.998 1.00 95.44 200 ILE A O 1
ATOM 1626 N N . THR A 1 201 ? -1.858 12.042 12.189 1.00 94.62 201 THR A N 1
ATOM 1627 C CA . THR A 1 201 ? -1.261 11.862 13.516 1.00 94.62 201 THR A CA 1
ATOM 1628 C C . THR A 1 201 ? 0.247 11.648 13.388 1.00 94.62 201 THR A C 1
ATOM 1630 O O . THR A 1 201 ? 0.672 10.687 12.758 1.00 94.62 201 THR A O 1
ATOM 1633 N N . HIS A 1 202 ? 1.054 12.493 14.037 1.00 97.06 202 HIS A N 1
ATOM 1634 C CA . HIS A 1 202 ? 2.527 12.409 14.048 1.00 97.06 202 HIS A CA 1
ATOM 1635 C C . HIS A 1 202 ? 3.101 12.090 15.442 1.00 97.06 202 HIS A C 1
ATOM 1637 O O . HIS A 1 202 ? 4.196 12.529 15.794 1.00 97.06 202 HIS A O 1
ATOM 1643 N N . THR A 1 203 ? 2.349 11.378 16.285 1.00 98.12 203 THR A N 1
ATOM 1644 C CA . THR A 1 203 ? 2.850 10.947 17.600 1.00 98.12 203 THR A CA 1
ATOM 1645 C C . THR A 1 203 ? 3.952 9.897 17.448 1.00 98.12 203 THR A C 1
ATOM 1647 O O . THR A 1 203 ? 4.059 9.241 16.410 1.00 98.12 203 THR A O 1
ATOM 1650 N N . SER A 1 204 ? 4.756 9.683 18.495 1.00 98.19 204 SER A N 1
ATOM 1651 C CA . SER A 1 204 ? 5.783 8.631 18.485 1.00 98.19 204 SER A CA 1
ATOM 1652 C C . SER A 1 204 ? 5.186 7.248 18.217 1.00 98.19 204 SER A C 1
ATOM 1654 O O . SER A 1 204 ? 5.762 6.477 17.458 1.00 98.19 204 SER A O 1
ATOM 1656 N N . GLN A 1 205 ? 3.998 6.960 18.759 1.00 98.56 205 GLN A N 1
ATOM 1657 C CA . GLN A 1 205 ? 3.266 5.723 18.488 1.00 98.56 205 GLN A CA 1
ATOM 1658 C C . GLN A 1 205 ? 2.910 5.596 17.005 1.00 98.56 205 GLN A C 1
ATOM 1660 O O . GLN A 1 205 ? 3.117 4.539 16.416 1.00 98.56 205 GLN A O 1
ATOM 1665 N N . ALA A 1 206 ? 2.419 6.672 16.382 1.00 98.00 206 ALA A N 1
ATOM 1666 C CA . ALA A 1 206 ? 2.077 6.651 14.966 1.00 98.00 206 ALA A CA 1
ATOM 1667 C C . ALA A 1 206 ? 3.308 6.392 14.090 1.00 98.00 206 ALA A C 1
ATOM 1669 O O . ALA A 1 206 ? 3.233 5.614 13.137 1.00 98.00 206 ALA A O 1
ATOM 1670 N N . VAL A 1 207 ? 4.448 6.995 14.440 1.00 98.38 207 VAL A N 1
ATOM 1671 C CA . VAL A 1 207 ? 5.732 6.777 13.762 1.00 98.38 207 VAL A CA 1
ATOM 1672 C C . VAL A 1 207 ? 6.189 5.322 13.899 1.00 98.38 207 VAL A C 1
ATOM 1674 O O . VAL A 1 207 ? 6.513 4.701 12.889 1.00 98.38 207 VAL A O 1
ATOM 1677 N N . ILE A 1 208 ? 6.159 4.755 15.112 1.00 98.38 208 ILE A N 1
ATOM 1678 C CA . ILE A 1 208 ? 6.520 3.348 15.368 1.00 98.38 208 ILE A CA 1
ATOM 1679 C C . ILE A 1 208 ? 5.624 2.403 14.559 1.00 98.38 208 ILE A C 1
ATOM 1681 O O . ILE A 1 208 ? 6.128 1.536 13.846 1.00 98.38 208 ILE A O 1
ATOM 1685 N N . GLY A 1 209 ? 4.303 2.601 14.618 1.00 97.75 20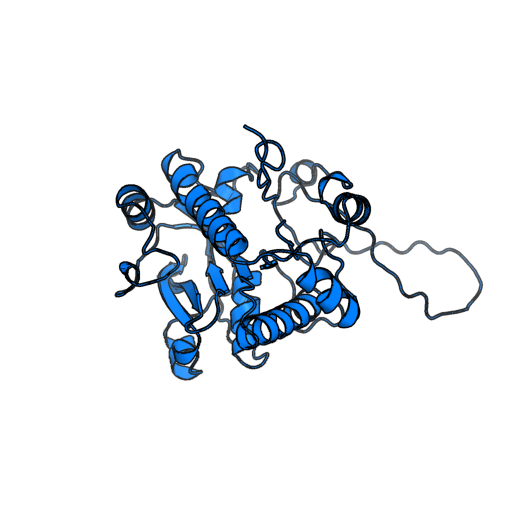9 GLY A N 1
ATOM 1686 C CA . GLY A 1 209 ? 3.352 1.804 13.845 1.00 97.75 209 GLY A CA 1
ATOM 1687 C C . GLY A 1 209 ? 3.591 1.932 12.339 1.00 97.75 209 GLY A C 1
ATOM 1688 O O . GLY A 1 209 ? 3.672 0.940 11.628 1.00 97.75 209 GLY A O 1
ATOM 1689 N N . SER A 1 210 ? 3.788 3.141 11.824 1.00 97.44 210 SER A N 1
ATOM 1690 C CA . SER A 1 210 ? 3.979 3.345 10.382 1.00 97.44 210 SER A CA 1
ATOM 1691 C C . SER A 1 210 ? 5.282 2.741 9.855 1.00 97.44 210 SER A C 1
ATOM 1693 O O . SER A 1 210 ? 5.295 2.167 8.764 1.00 97.44 210 SER A O 1
ATOM 1695 N N . GLN A 1 211 ? 6.364 2.812 10.637 1.00 97.81 211 GLN A N 1
ATOM 1696 C CA . GLN A 1 211 ? 7.654 2.217 10.280 1.00 97.81 211 GLN A CA 1
ATOM 1697 C C . GLN A 1 211 ? 7.570 0.688 10.146 1.00 97.81 211 GLN A C 1
ATOM 1699 O O . GLN A 1 211 ? 8.209 0.118 9.260 1.00 97.81 211 GLN A O 1
ATOM 1704 N N . TYR A 1 212 ? 6.732 0.031 10.954 1.00 98.62 212 TYR A N 1
ATOM 1705 C CA . TYR A 1 212 ? 6.536 -1.418 10.903 1.00 98.62 212 TYR A CA 1
ATOM 1706 C C . TYR A 1 212 ? 6.186 -1.930 9.498 1.00 98.62 212 TYR A C 1
ATOM 1708 O O . TYR A 1 212 ? 6.763 -2.915 9.037 1.00 98.62 212 TYR A O 1
ATOM 1716 N N . PHE A 1 213 ? 5.282 -1.249 8.786 1.00 98.50 213 PHE A N 1
ATOM 1717 C CA . PHE A 1 213 ? 4.871 -1.670 7.443 1.00 98.50 213 PHE A CA 1
ATOM 1718 C C . PHE A 1 213 ? 6.016 -1.592 6.428 1.00 98.50 213 PHE A C 1
ATOM 1720 O O . PHE A 1 213 ? 6.165 -2.485 5.589 1.00 98.50 213 PHE A O 1
ATOM 1727 N N . ALA A 1 214 ? 6.858 -0.559 6.526 1.00 94.94 214 ALA A N 1
ATOM 1728 C CA . ALA A 1 214 ? 8.045 -0.435 5.687 1.00 94.94 214 ALA A CA 1
ATOM 1729 C C . ALA A 1 214 ? 9.052 -1.556 5.988 1.00 94.94 214 ALA A C 1
ATOM 1731 O O . ALA A 1 214 ? 9.542 -2.209 5.064 1.00 94.94 214 ALA A O 1
ATOM 1732 N N . ASP A 1 215 ? 9.314 -1.830 7.267 1.00 96.94 215 ASP A N 1
ATOM 1733 C CA . ASP A 1 215 ? 10.237 -2.887 7.687 1.00 96.94 215 ASP A CA 1
ATOM 1734 C C . ASP A 1 215 ? 9.758 -4.268 7.230 1.00 96.94 215 ASP A C 1
ATOM 1736 O O . ASP A 1 215 ? 10.534 -5.046 6.663 1.00 96.94 215 ASP A O 1
ATOM 1740 N N . PHE A 1 216 ? 8.466 -4.552 7.413 1.00 98.62 216 PHE A N 1
ATOM 1741 C CA . PHE A 1 216 ? 7.826 -5.771 6.936 1.00 98.62 216 PHE A CA 1
ATOM 1742 C C . PHE A 1 216 ? 8.005 -5.940 5.425 1.00 98.62 216 PHE A C 1
ATOM 1744 O O . PHE A 1 216 ? 8.539 -6.952 4.967 1.00 98.62 216 PHE A O 1
ATOM 1751 N N . PHE A 1 217 ? 7.615 -4.941 4.632 1.00 97.75 217 PHE A N 1
ATOM 1752 C CA . PHE A 1 217 ? 7.625 -5.089 3.182 1.00 97.75 217 PHE A CA 1
ATOM 1753 C C . PHE A 1 217 ? 9.044 -5.168 2.602 1.00 97.75 217 PHE A C 1
ATOM 1755 O O . PHE A 1 217 ? 9.298 -5.903 1.645 1.00 97.75 217 PHE A O 1
ATOM 1762 N N . VAL A 1 218 ? 10.019 -4.490 3.211 1.00 94.88 218 VAL A N 1
ATOM 1763 C CA . VAL A 1 218 ? 11.426 -4.671 2.831 1.00 94.88 218 VAL A CA 1
ATOM 1764 C C . VAL A 1 218 ? 11.921 -6.072 3.178 1.00 94.88 218 VAL A C 1
ATOM 1766 O O . VAL A 1 218 ? 12.677 -6.655 2.399 1.00 94.88 218 VAL A O 1
ATOM 1769 N N . ASN A 1 219 ? 11.492 -6.648 4.304 1.00 96.38 219 ASN A N 1
ATOM 1770 C CA . ASN A 1 219 ? 11.797 -8.041 4.632 1.00 96.38 219 ASN A CA 1
ATOM 1771 C C . ASN A 1 219 ? 11.189 -9.021 3.621 1.00 96.38 219 ASN A C 1
ATOM 1773 O O . ASN A 1 219 ? 11.856 -9.984 3.248 1.00 96.38 219 ASN A O 1
ATOM 1777 N N . GLU A 1 220 ? 9.989 -8.749 3.109 1.00 96.56 220 GLU A N 1
ATOM 1778 C CA . GLU A 1 220 ? 9.404 -9.508 1.998 1.00 96.56 220 GLU A CA 1
ATOM 1779 C C . GLU A 1 220 ? 10.254 -9.401 0.728 1.00 96.56 220 GLU A C 1
ATOM 1781 O O . GLU A 1 220 ? 10.576 -10.412 0.104 1.00 96.56 220 GLU A O 1
ATOM 1786 N N . ALA A 1 221 ? 10.689 -8.190 0.370 1.00 93.38 221 ALA A N 1
ATOM 1787 C CA . ALA A 1 221 ? 11.521 -7.966 -0.810 1.00 93.38 221 ALA A CA 1
ATOM 1788 C C . ALA A 1 221 ? 12.888 -8.674 -0.721 1.00 93.38 221 ALA A C 1
ATOM 1790 O O . ALA A 1 221 ? 13.421 -9.129 -1.732 1.00 93.38 221 ALA A O 1
ATOM 1791 N N . ARG A 1 222 ? 13.450 -8.842 0.486 1.00 92.06 222 ARG A N 1
ATOM 1792 C CA . ARG A 1 222 ? 14.705 -9.592 0.710 1.00 92.06 222 ARG A CA 1
ATOM 1793 C C . ARG A 1 222 ? 14.600 -11.087 0.376 1.00 92.06 222 ARG A C 1
ATOM 1795 O O . ARG A 1 222 ? 15.634 -11.748 0.278 1.00 92.06 222 ARG A O 1
ATOM 1802 N N . LYS A 1 223 ? 13.391 -11.633 0.202 1.00 93.75 223 LYS A N 1
ATOM 1803 C CA . LYS A 1 223 ? 13.164 -13.063 -0.074 1.00 93.75 223 LYS A CA 1
ATOM 1804 C C . LYS A 1 223 ? 13.396 -13.461 -1.536 1.00 93.75 223 LYS A C 1
ATOM 1806 O O . LYS A 1 223 ? 13.449 -14.656 -1.817 1.00 93.75 223 LYS A O 1
ATOM 1811 N N . ASN A 1 224 ? 13.606 -12.516 -2.458 1.00 87.00 224 ASN A N 1
ATOM 1812 C CA . ASN A 1 224 ? 14.139 -12.823 -3.792 1.00 87.00 224 ASN A CA 1
ATOM 1813 C C . ASN A 1 224 ? 15.543 -12.263 -4.016 1.00 87.00 224 ASN A C 1
ATOM 1815 O O . ASN A 1 224 ? 16.027 -11.389 -3.303 1.00 87.00 224 ASN A O 1
ATOM 1819 N N . ARG A 1 225 ? 16.203 -12.814 -5.039 1.00 89.88 225 ARG A N 1
ATOM 1820 C CA . ARG A 1 225 ? 17.597 -12.524 -5.404 1.00 89.88 225 ARG A CA 1
ATOM 1821 C C . ARG A 1 225 ? 17.724 -11.818 -6.755 1.00 89.88 225 ARG A C 1
ATOM 1823 O O . ARG A 1 225 ? 18.798 -11.849 -7.359 1.00 89.88 225 ARG A O 1
ATOM 1830 N N . ASN A 1 226 ? 16.640 -11.213 -7.235 1.00 87.88 226 ASN A N 1
ATOM 1831 C CA . ASN A 1 226 ? 16.665 -10.414 -8.454 1.00 87.88 226 ASN A CA 1
ATOM 1832 C C . ASN A 1 226 ? 17.696 -9.290 -8.321 1.00 87.88 226 ASN A C 1
ATOM 1834 O O . ASN A 1 226 ? 17.910 -8.748 -7.232 1.00 87.88 226 ASN A O 1
ATOM 1838 N N . ASN A 1 227 ? 18.363 -8.980 -9.423 1.00 86.75 227 ASN A N 1
ATOM 1839 C CA . ASN A 1 227 ? 19.382 -7.946 -9.485 1.00 86.75 227 ASN A CA 1
ATOM 1840 C C . ASN A 1 227 ? 19.498 -7.417 -10.917 1.00 86.75 227 ASN A C 1
ATOM 1842 O O . ASN A 1 227 ? 19.141 -8.102 -11.876 1.00 86.75 227 ASN A O 1
ATOM 1846 N N . PHE A 1 228 ? 19.995 -6.190 -11.045 1.00 85.88 228 PHE A N 1
ATOM 1847 C CA . PHE A 1 228 ? 20.368 -5.611 -12.333 1.00 85.88 228 PHE A CA 1
ATOM 1848 C C . PHE A 1 228 ? 21.602 -6.314 -12.899 1.00 85.88 228 PHE A C 1
ATOM 1850 O O . PHE A 1 228 ? 22.449 -6.790 -12.142 1.00 85.88 228 PHE A O 1
ATOM 1857 N N . ALA A 1 229 ? 21.741 -6.339 -14.227 1.00 87.19 229 ALA A N 1
ATOM 1858 C CA . ALA A 1 229 ? 22.831 -7.069 -14.871 1.00 87.19 229 ALA A CA 1
ATOM 1859 C C . ALA A 1 229 ? 24.207 -6.481 -14.525 1.00 87.19 229 ALA A C 1
ATOM 1861 O O . ALA A 1 229 ? 25.213 -7.190 -14.503 1.00 87.19 229 ALA A O 1
ATOM 1862 N N . ASN A 1 230 ? 24.264 -5.170 -14.280 1.00 87.56 230 ASN A N 1
ATOM 1863 C CA . ASN A 1 230 ? 25.465 -4.474 -13.844 1.00 87.56 230 ASN A CA 1
ATOM 1864 C C . ASN A 1 230 ? 25.123 -3.186 -13.081 1.00 87.56 230 ASN A C 1
ATOM 1866 O O . ASN A 1 230 ? 23.997 -2.688 -13.109 1.00 87.56 230 ASN A O 1
ATOM 1870 N N . ARG A 1 231 ? 26.142 -2.617 -12.429 1.00 84.75 231 ARG A N 1
ATOM 1871 C CA . ARG A 1 231 ? 26.000 -1.413 -11.604 1.00 84.75 231 ARG A CA 1
ATOM 1872 C C . ARG A 1 231 ? 25.599 -0.169 -12.400 1.00 84.75 231 ARG A C 1
ATOM 1874 O O . ARG A 1 231 ? 24.909 0.686 -11.861 1.00 84.75 231 ARG A O 1
ATOM 1881 N N . THR A 1 232 ? 26.030 -0.039 -13.653 1.00 90.81 232 THR A N 1
ATOM 1882 C CA . THR A 1 232 ? 25.674 1.118 -14.488 1.00 90.81 232 THR A CA 1
ATOM 1883 C C . THR A 1 232 ? 24.179 1.136 -14.780 1.00 90.81 232 THR A C 1
ATOM 1885 O O . THR A 1 232 ? 23.536 2.169 -14.628 1.00 90.81 232 THR A O 1
ATOM 1888 N N . GLU A 1 233 ? 23.622 -0.015 -15.150 1.00 83.94 233 GLU A N 1
ATOM 1889 C CA . GLU A 1 233 ? 22.185 -0.176 -15.355 1.00 83.94 233 GLU A CA 1
ATOM 1890 C C . GLU A 1 233 ? 21.403 0.150 -14.077 1.00 83.94 233 GLU A C 1
ATOM 1892 O O . GLU A 1 233 ? 20.479 0.955 -14.110 1.00 83.94 233 GLU A O 1
ATOM 1897 N N . GLU A 1 234 ? 21.825 -0.403 -12.939 1.00 83.06 234 GLU A N 1
ATOM 1898 C CA . GLU A 1 234 ? 21.212 -0.123 -11.641 1.00 83.06 234 GLU A CA 1
ATOM 1899 C C . GLU A 1 234 ? 21.223 1.373 -11.298 1.00 83.06 234 GLU A C 1
ATOM 1901 O O . GLU A 1 234 ? 20.195 1.930 -10.909 1.00 83.06 234 GLU A O 1
ATOM 1906 N N . ILE A 1 235 ? 22.376 2.034 -11.461 1.00 83.12 235 ILE A N 1
ATOM 1907 C CA . ILE A 1 235 ? 22.524 3.465 -11.188 1.00 83.12 235 ILE A CA 1
ATOM 1908 C C . ILE A 1 235 ? 21.552 4.270 -12.033 1.00 83.12 235 ILE A C 1
ATOM 1910 O O . ILE A 1 235 ? 20.910 5.149 -11.480 1.00 83.12 235 ILE A O 1
ATOM 1914 N N . ASN A 1 236 ? 21.387 3.957 -13.317 1.00 83.62 236 ASN A N 1
ATOM 1915 C CA . ASN A 1 236 ? 20.491 4.701 -14.208 1.00 83.62 236 ASN A CA 1
ATOM 1916 C C . ASN A 1 236 ? 19.003 4.530 -13.857 1.00 83.62 236 ASN A C 1
ATOM 1918 O O . ASN A 1 236 ? 18.175 5.371 -14.203 1.00 83.62 236 ASN A O 1
ATOM 1922 N N . GLU A 1 237 ? 18.659 3.450 -13.160 1.00 82.50 237 GLU A N 1
ATOM 1923 C CA . GLU A 1 237 ? 17.282 3.067 -12.845 1.00 82.50 237 GLU A CA 1
ATOM 1924 C C . GLU A 1 237 ? 16.828 3.512 -11.442 1.00 82.50 237 GLU A C 1
ATOM 1926 O O . GLU A 1 237 ? 15.659 3.326 -11.082 1.00 82.50 237 GLU A O 1
ATOM 1931 N N . LEU A 1 238 ? 17.739 4.099 -10.660 1.00 81.62 238 LEU A N 1
ATOM 1932 C CA . LEU A 1 238 ? 17.526 4.563 -9.290 1.00 81.62 238 LEU A CA 1
ATOM 1933 C C . LEU A 1 238 ? 16.800 5.912 -9.204 1.00 81.62 238 LEU A C 1
ATOM 1935 O O . LEU A 1 238 ? 16.957 6.789 -10.055 1.00 81.62 238 LEU A O 1
ATOM 1939 N N . ILE A 1 239 ? 16.068 6.119 -8.101 1.00 80.62 239 ILE A N 1
ATOM 1940 C CA . ILE A 1 239 ? 15.361 7.383 -7.819 1.00 80.62 239 ILE A CA 1
ATOM 1941 C C . ILE A 1 239 ? 16.317 8.563 -7.607 1.00 80.62 239 ILE A C 1
ATOM 1943 O O . ILE A 1 239 ? 15.938 9.711 -7.808 1.00 80.62 239 ILE A O 1
ATOM 1947 N N . TYR A 1 240 ? 17.579 8.287 -7.273 1.00 83.56 240 TYR A N 1
ATOM 1948 C CA . TYR A 1 240 ? 18.609 9.299 -7.032 1.00 83.56 240 TYR A CA 1
ATOM 1949 C C . TYR A 1 240 ? 18.963 10.145 -8.265 1.00 83.56 240 TYR A C 1
ATOM 1951 O O . TYR A 1 240 ? 19.590 11.188 -8.114 1.00 83.56 240 TYR A O 1
ATOM 1959 N N . ASN A 1 241 ? 18.551 9.730 -9.468 1.00 84.44 241 ASN A N 1
ATOM 1960 C CA . ASN A 1 241 ? 18.730 10.518 -10.695 1.00 84.44 241 ASN A CA 1
ATOM 1961 C C . ASN A 1 241 ? 17.680 11.620 -10.876 1.00 84.44 241 ASN A C 1
ATOM 1963 O O . ASN A 1 241 ? 17.760 12.387 -11.833 1.00 84.44 241 ASN A O 1
ATOM 1967 N N . TYR A 1 242 ? 16.679 11.680 -10.001 1.00 82.69 242 TYR A N 1
ATOM 1968 C CA . TYR A 1 242 ? 15.554 12.596 -10.119 1.00 82.69 242 TYR A CA 1
ATOM 1969 C C . TYR A 1 242 ? 15.540 13.558 -8.934 1.00 82.69 242 TYR A C 1
ATOM 1971 O O . TYR A 1 242 ? 16.021 13.240 -7.845 1.00 82.69 242 TYR A O 1
ATOM 1979 N N . GLN A 1 243 ? 14.966 14.741 -9.140 1.00 90.06 243 GLN A N 1
ATOM 1980 C CA . GLN A 1 243 ? 14.787 15.750 -8.098 1.00 90.06 243 GLN A CA 1
ATOM 1981 C C . GLN A 1 243 ? 13.290 15.957 -7.857 1.00 90.06 243 GLN A C 1
ATOM 1983 O O . GLN A 1 243 ? 12.546 16.112 -8.828 1.00 90.06 243 GLN A O 1
ATOM 1988 N N . PRO A 1 244 ? 12.822 15.924 -6.600 1.00 91.25 244 PRO A N 1
ATOM 1989 C CA . PRO A 1 244 ? 11.433 16.219 -6.302 1.00 91.25 244 PRO A CA 1
ATOM 1990 C C . PRO A 1 244 ? 11.195 17.734 -6.249 1.00 91.25 244 PRO A C 1
ATOM 1992 O O . PRO A 1 244 ? 12.072 18.507 -5.863 1.00 91.25 244 PRO A O 1
ATOM 1995 N N . GLU A 1 245 ? 9.977 18.153 -6.571 1.00 90.81 245 GLU A N 1
ATOM 1996 C CA . GLU A 1 245 ? 9.515 19.531 -6.430 1.00 90.81 245 GLU A CA 1
ATOM 1997 C C . GLU A 1 245 ? 8.817 19.742 -5.082 1.00 90.81 245 GLU A C 1
ATOM 1999 O O . GLU A 1 245 ? 8.124 18.850 -4.587 1.00 90.81 245 GLU A O 1
ATOM 2004 N N . TYR A 1 246 ? 8.969 20.933 -4.488 1.00 93.94 246 TYR A N 1
ATOM 2005 C CA . TYR A 1 246 ? 8.263 21.322 -3.261 1.00 93.94 246 TYR A CA 1
ATOM 2006 C C . TYR A 1 246 ? 6.814 21.723 -3.571 1.00 93.94 246 TYR A C 1
ATOM 2008 O O . TYR A 1 246 ? 6.445 22.898 -3.607 1.00 93.94 246 TYR A O 1
ATOM 2016 N N . THR A 1 247 ? 5.977 20.722 -3.816 1.00 89.56 247 THR A N 1
ATOM 2017 C CA . THR A 1 247 ? 4.576 20.896 -4.209 1.00 89.56 247 THR A CA 1
ATOM 2018 C C . THR A 1 247 ? 3.677 21.367 -3.072 1.00 89.56 247 THR A C 1
ATOM 2020 O O . THR A 1 247 ? 2.609 21.923 -3.332 1.00 89.56 247 THR A O 1
ATOM 2023 N N . GLY A 1 248 ? 4.094 21.191 -1.816 1.00 90.38 248 GLY A N 1
ATOM 2024 C CA . GLY A 1 248 ? 3.344 21.665 -0.652 1.00 90.38 248 GLY A CA 1
ATOM 2025 C C . GLY A 1 248 ? 3.117 23.179 -0.677 1.00 90.38 248 GLY A C 1
ATOM 2026 O O . GLY A 1 248 ? 2.014 23.642 -0.390 1.00 90.38 248 GLY A O 1
ATOM 2027 N N . ALA A 1 249 ? 4.112 23.950 -1.132 1.00 92.81 249 ALA A N 1
ATOM 2028 C CA . ALA A 1 249 ? 3.984 25.399 -1.325 1.00 92.81 249 ALA A CA 1
ATOM 2029 C C . ALA A 1 249 ? 2.967 25.792 -2.408 1.00 92.81 249 ALA A C 1
ATOM 2031 O O . ALA A 1 249 ? 2.486 26.922 -2.417 1.00 92.81 249 ALA A O 1
ATOM 2032 N N . LEU A 1 250 ? 2.631 24.867 -3.309 1.00 92.12 250 LEU A N 1
ATOM 2033 C CA . LEU A 1 250 ? 1.686 25.069 -4.407 1.00 92.12 250 LEU A CA 1
ATOM 2034 C C . LEU A 1 250 ? 0.266 24.594 -4.052 1.00 92.12 250 LEU A C 1
ATOM 2036 O O . LEU A 1 250 ? -0.599 24.532 -4.921 1.00 92.12 250 LEU A O 1
ATOM 2040 N N . GLY A 1 251 ? 0.015 24.242 -2.786 1.00 89.94 251 GLY A N 1
ATOM 2041 C CA . GLY A 1 251 ? -1.288 23.766 -2.314 1.00 89.94 251 GLY A CA 1
ATOM 2042 C C . GLY A 1 251 ? -1.514 22.261 -2.481 1.00 89.94 251 GLY A C 1
ATOM 2043 O O . GLY A 1 251 ? -2.636 21.784 -2.292 1.00 89.94 251 GLY A O 1
ATOM 2044 N N . SER A 1 252 ? -0.471 21.493 -2.811 1.00 88.62 252 SER A N 1
ATOM 2045 C CA . SER A 1 252 ? -0.561 20.033 -2.856 1.00 88.62 252 SER A CA 1
ATOM 2046 C C . SER A 1 252 ? -0.863 19.432 -1.477 1.00 88.62 252 SER A C 1
ATOM 2048 O O . SER A 1 252 ? -0.571 20.006 -0.428 1.00 88.62 252 SER A O 1
ATOM 2050 N N . ALA A 1 253 ? -1.439 18.229 -1.477 1.00 86.44 253 ALA A N 1
ATOM 2051 C CA . ALA A 1 253 ? -1.569 17.405 -0.274 1.00 86.44 253 ALA A CA 1
ATOM 2052 C C . ALA A 1 253 ? -0.258 16.702 0.123 1.00 86.44 253 ALA A C 1
ATOM 2054 O O . ALA A 1 253 ? -0.265 15.943 1.091 1.00 86.44 253 ALA A O 1
ATOM 2055 N N . PHE A 1 254 ? 0.824 16.940 -0.627 1.00 87.44 254 PHE A N 1
ATOM 2056 C CA . PHE A 1 254 ? 2.145 16.363 -0.408 1.00 87.44 254 PHE A CA 1
ATOM 2057 C C . PHE A 1 254 ? 3.182 17.465 -0.283 1.00 87.44 254 PHE A C 1
ATOM 2059 O O . PHE A 1 254 ? 3.158 18.426 -1.060 1.00 87.44 254 PHE A O 1
ATOM 2066 N N . VAL A 1 255 ? 4.113 17.298 0.652 1.00 91.38 255 VAL A N 1
ATOM 2067 C CA . VAL A 1 255 ? 5.265 18.183 0.820 1.00 91.38 255 VAL A CA 1
ATOM 2068 C C . VAL A 1 255 ? 6.071 18.174 -0.475 1.00 91.38 255 VAL A C 1
ATOM 2070 O O . VAL A 1 255 ? 6.277 19.233 -1.063 1.00 91.38 255 VAL A O 1
ATOM 2073 N N . GLN A 1 256 ? 6.451 16.995 -0.970 1.00 91.00 256 GLN A N 1
ATOM 2074 C CA . GLN A 1 256 ? 7.274 16.842 -2.168 1.00 91.00 256 GLN A CA 1
ATOM 2075 C C . GLN A 1 256 ? 6.717 15.802 -3.140 1.00 91.00 256 GLN A C 1
ATOM 2077 O O . GLN A 1 256 ? 6.171 14.785 -2.721 1.00 91.00 256 GLN A O 1
ATOM 2082 N N . GLN A 1 257 ? 6.915 16.030 -4.442 1.00 86.19 257 GLN A N 1
ATOM 2083 C CA . GLN A 1 257 ? 6.544 15.086 -5.502 1.00 86.19 257 GLN A CA 1
ATOM 2084 C C . GLN A 1 257 ? 7.621 15.036 -6.592 1.00 86.19 257 GLN A C 1
ATOM 2086 O O . GLN A 1 257 ? 8.162 16.064 -6.985 1.00 86.19 257 GLN A O 1
ATOM 2091 N N . TYR A 1 258 ? 7.917 13.848 -7.121 1.00 85.12 258 TYR A N 1
ATOM 2092 C CA . TYR A 1 258 ? 8.805 13.691 -8.280 1.00 85.12 258 TYR A CA 1
ATOM 2093 C C . TYR A 1 258 ? 8.035 13.795 -9.586 1.00 85.12 258 TYR A C 1
ATOM 2095 O O . TYR A 1 258 ? 7.245 12.897 -9.862 1.00 85.12 258 TYR A O 1
ATOM 2103 N N . LEU A 1 259 ? 8.305 14.806 -10.417 1.00 82.75 259 LEU A N 1
ATOM 2104 C CA . LEU A 1 259 ? 7.647 14.962 -11.717 1.00 82.75 259 LEU A CA 1
ATOM 2105 C C . LEU A 1 259 ? 8.495 14.424 -12.884 1.00 82.75 259 LEU A C 1
ATOM 2107 O O . LEU A 1 259 ? 9.704 14.611 -12.933 1.00 82.75 259 LEU A O 1
ATOM 2111 N N . PHE A 1 260 ? 7.849 13.734 -13.826 1.00 79.75 260 PHE A N 1
ATOM 2112 C CA . PHE A 1 260 ? 8.444 13.041 -14.970 1.00 79.75 260 PHE A CA 1
ATOM 2113 C C . PHE A 1 260 ? 7.703 13.434 -16.249 1.00 79.75 260 PHE A C 1
ATOM 2115 O O . PHE A 1 260 ? 6.480 13.574 -16.276 1.00 79.75 260 PHE A O 1
ATOM 2122 N N . GLU A 1 261 ? 8.428 13.597 -17.348 1.00 75.44 261 GLU A N 1
ATOM 2123 C CA . GLU A 1 261 ? 7.822 13.986 -18.620 1.00 75.44 261 GLU A CA 1
ATOM 2124 C C . GLU A 1 261 ? 6.902 12.895 -19.189 1.00 75.44 261 GLU A C 1
ATOM 2126 O O . GLU A 1 261 ? 7.173 11.696 -19.088 1.00 75.44 261 GLU A O 1
ATOM 2131 N N . ALA A 1 262 ? 5.805 13.322 -19.820 1.00 61.06 262 ALA A N 1
ATOM 2132 C CA . ALA A 1 262 ? 4.922 12.415 -20.539 1.00 61.06 262 ALA A CA 1
ATOM 2133 C C . ALA A 1 262 ? 5.562 12.025 -21.876 1.00 61.06 262 ALA A C 1
ATOM 2135 O O . ALA A 1 262 ? 5.972 12.891 -22.650 1.00 61.06 262 ALA A O 1
ATOM 2136 N N . HIS A 1 263 ? 5.598 10.728 -22.173 1.00 54.84 263 HIS A N 1
ATOM 2137 C CA . HIS A 1 263 ? 5.956 10.259 -23.504 1.00 54.84 263 HIS A CA 1
ATOM 2138 C C . HIS A 1 263 ? 4.778 10.553 -24.439 1.00 54.84 263 HIS A C 1
ATOM 2140 O O . HIS A 1 263 ? 3.780 9.845 -24.428 1.00 54.84 263 HIS A O 1
ATOM 2146 N N . ILE A 1 264 ? 4.857 11.619 -25.233 1.00 48.25 264 ILE A N 1
ATOM 2147 C CA . ILE A 1 264 ? 3.905 11.815 -26.328 1.00 48.25 264 ILE A CA 1
ATOM 2148 C C . ILE A 1 264 ? 4.423 10.969 -27.487 1.00 48.25 264 ILE A C 1
ATOM 2150 O O . ILE A 1 264 ? 5.430 11.316 -28.107 1.00 48.25 264 ILE A O 1
ATOM 2154 N N . SER A 1 265 ? 3.769 9.845 -27.779 1.00 43.53 265 SER A N 1
ATOM 2155 C CA . SER A 1 265 ? 3.955 9.179 -29.065 1.00 43.53 265 SER A CA 1
ATOM 2156 C C . SER A 1 265 ? 3.384 10.106 -30.142 1.00 43.53 265 SER A C 1
ATOM 2158 O O . SER A 1 265 ? 2.182 10.181 -30.380 1.00 43.53 265 SER A O 1
ATOM 2160 N N . THR A 1 266 ? 4.243 10.903 -30.774 1.00 37.19 266 THR A N 1
ATOM 2161 C CA . THR A 1 266 ? 3.857 11.731 -31.918 1.00 37.19 266 THR A CA 1
ATOM 2162 C C . THR A 1 266 ? 3.613 10.841 -33.133 1.00 37.19 266 THR A C 1
ATOM 2164 O O . THR A 1 266 ? 4.419 10.759 -34.054 1.00 37.19 266 THR A O 1
ATOM 2167 N N . SER A 1 267 ? 2.453 10.190 -33.172 1.00 39.31 267 SER A N 1
ATOM 2168 C CA . SER A 1 267 ? 1.862 9.714 -34.418 1.00 39.31 267 SER A CA 1
ATOM 2169 C C . SER A 1 267 ? 1.041 10.845 -35.034 1.00 39.31 267 SER A C 1
ATOM 2171 O O . SER A 1 267 ? -0.179 10.799 -35.032 1.00 39.31 267 SER A O 1
ATOM 2173 N N . THR A 1 268 ? 1.711 11.886 -35.532 1.00 33.28 268 THR A N 1
ATOM 2174 C CA . THR A 1 268 ? 1.181 12.737 -36.612 1.00 33.28 268 THR A CA 1
ATOM 2175 C C . THR A 1 268 ? 2.306 13.572 -37.207 1.00 33.28 268 THR A C 1
ATOM 2177 O O . THR A 1 268 ? 2.768 14.558 -36.634 1.00 33.28 268 THR A O 1
ATOM 2180 N N . ARG A 1 269 ? 2.717 13.183 -38.415 1.00 40.09 269 ARG A N 1
ATOM 2181 C CA . ARG A 1 269 ? 3.320 14.079 -39.401 1.00 40.09 269 ARG A CA 1
ATOM 2182 C C . ARG A 1 269 ? 2.243 15.093 -39.797 1.00 40.09 269 ARG A C 1
ATOM 2184 O O . ARG A 1 269 ? 1.366 14.733 -40.566 1.00 40.09 269 ARG A O 1
ATOM 2191 N N . THR A 1 270 ? 2.331 16.333 -39.325 1.00 32.06 270 THR A N 1
ATOM 2192 C CA . THR A 1 270 ? 1.802 17.495 -40.057 1.00 32.06 270 THR A CA 1
ATOM 2193 C C . THR A 1 270 ? 2.417 18.791 -39.545 1.00 32.06 270 THR A C 1
ATOM 2195 O O . THR A 1 270 ? 2.585 19.019 -38.353 1.00 32.06 270 THR A O 1
ATOM 2198 N N . THR A 1 271 ? 2.789 19.607 -40.518 1.00 36.16 271 THR A N 1
ATOM 2199 C CA . THR A 1 271 ? 3.384 20.937 -40.456 1.00 36.16 271 THR A CA 1
ATOM 2200 C C . THR A 1 271 ? 2.475 21.980 -39.807 1.00 36.16 271 THR A C 1
ATOM 2202 O O . THR A 1 271 ? 1.299 22.044 -40.148 1.00 36.16 271 THR A O 1
ATOM 2205 N N . GLY A 1 272 ? 3.072 22.905 -39.050 1.00 32.75 272 GLY A N 1
ATOM 2206 C CA . GLY A 1 272 ? 2.655 24.309 -39.061 1.00 32.75 272 GLY A CA 1
ATOM 2207 C C . GLY A 1 272 ? 1.846 24.831 -37.869 1.00 32.75 272 GLY A C 1
ATOM 2208 O O . GLY A 1 272 ? 0.761 24.360 -37.561 1.00 32.75 272 GLY A O 1
ATOM 2209 N N . THR A 1 273 ? 2.367 25.942 -37.342 1.00 29.17 273 THR A N 1
ATOM 2210 C CA . THR A 1 273 ? 1.735 27.014 -36.551 1.00 29.17 273 THR A CA 1
ATOM 2211 C C . THR A 1 273 ? 1.408 26.765 -35.079 1.00 29.17 273 THR A C 1
ATOM 2213 O O . THR A 1 273 ? 0.618 25.912 -34.697 1.00 29.17 273 THR A O 1
ATOM 2216 N N . ALA A 1 274 ? 2.041 27.605 -34.256 1.00 41.88 274 ALA A N 1
ATOM 2217 C CA . ALA A 1 274 ? 1.803 27.762 -32.837 1.00 41.88 274 ALA A CA 1
ATOM 2218 C C . ALA A 1 274 ? 0.404 28.334 -32.573 1.00 41.88 274 ALA A C 1
ATOM 2220 O O . ALA A 1 274 ? 0.042 29.375 -33.119 1.00 41.88 274 ALA A O 1
ATOM 2221 N N . SER A 1 275 ? -0.331 27.709 -31.656 1.00 28.86 275 SER A N 1
ATOM 2222 C CA . SER A 1 275 ? -1.381 28.382 -30.899 1.00 28.86 275 SER A CA 1
ATOM 2223 C C . SER A 1 275 ? -1.380 27.876 -29.463 1.00 28.86 275 SER A C 1
ATOM 2225 O O . SER A 1 275 ? -1.408 26.674 -29.207 1.00 28.86 275 SER A O 1
ATOM 2227 N N . THR A 1 276 ? -1.347 28.831 -28.546 1.00 42.06 276 THR A N 1
ATOM 2228 C CA . THR A 1 276 ? -1.568 28.707 -27.108 1.00 42.06 276 THR A CA 1
ATOM 2229 C C . THR A 1 276 ? -2.816 27.883 -26.790 1.00 42.06 276 THR A C 1
ATOM 2231 O O . THR A 1 276 ? -3.913 28.256 -27.199 1.00 42.06 276 THR A O 1
ATOM 2234 N N . ALA A 1 277 ? -2.667 26.815 -26.007 1.00 29.73 277 ALA A N 1
ATOM 2235 C CA . ALA A 1 277 ? -3.790 26.098 -25.413 1.00 29.73 277 ALA A CA 1
ATOM 2236 C C . ALA A 1 277 ? -3.495 25.853 -23.929 1.00 29.73 277 ALA A C 1
ATOM 2238 O O . ALA A 1 277 ? -2.533 25.171 -23.575 1.00 29.73 277 ALA A O 1
ATOM 2239 N N . GLY A 1 278 ? -4.302 26.481 -23.072 1.00 35.09 278 GLY A N 1
ATOM 2240 C CA . GLY A 1 278 ? -4.242 26.334 -21.624 1.00 35.09 278 GLY A CA 1
ATOM 2241 C C . GLY A 1 278 ? -4.514 24.892 -21.208 1.00 35.09 278 GLY A C 1
ATOM 2242 O O . GLY A 1 278 ? -5.487 24.278 -21.643 1.00 35.09 278 GLY A O 1
ATOM 2243 N N . ALA A 1 279 ? -3.641 24.351 -20.363 1.00 28.72 279 ALA A N 1
ATOM 2244 C CA . ALA A 1 279 ? -3.814 23.031 -19.786 1.00 28.72 279 ALA A CA 1
ATOM 2245 C C . ALA A 1 279 ? -4.694 23.137 -18.535 1.00 28.72 279 ALA A C 1
ATOM 2247 O O . ALA A 1 279 ? -4.314 23.750 -17.539 1.00 28.72 279 ALA A O 1
ATOM 2248 N N . ILE A 1 280 ? -5.873 22.524 -18.591 1.00 26.33 280 ILE A N 1
ATOM 2249 C CA . ILE A 1 280 ? -6.714 22.273 -17.421 1.00 26.33 280 ILE A CA 1
ATOM 2250 C C . ILE A 1 280 ? -5.983 21.230 -16.561 1.00 26.33 280 ILE A C 1
ATOM 2252 O O . ILE A 1 280 ? -5.896 20.058 -16.930 1.00 26.33 280 ILE A O 1
ATOM 2256 N N . LEU A 1 281 ? -5.408 21.669 -15.436 1.00 26.11 281 LEU A N 1
ATOM 2257 C CA . LEU A 1 281 ? -4.705 20.815 -14.477 1.00 26.11 281 LEU A CA 1
ATOM 2258 C C . LEU A 1 281 ? -5.709 20.000 -13.649 1.00 26.11 281 LEU A C 1
ATOM 2260 O O . LEU A 1 281 ? -6.421 20.542 -12.806 1.00 26.11 281 LEU A O 1
ATOM 2264 N N . THR A 1 282 ? -5.715 18.681 -13.823 1.00 25.72 282 THR A N 1
ATOM 2265 C CA . THR A 1 282 ? -6.335 17.739 -12.877 1.00 25.72 282 THR A CA 1
ATOM 2266 C C . THR A 1 282 ? -5.225 17.072 -12.058 1.00 25.72 282 THR A C 1
ATOM 2268 O O . THR A 1 282 ? -4.339 16.424 -12.612 1.00 25.72 282 THR A O 1
ATOM 2271 N N . HIS A 1 283 ? -5.233 17.305 -10.742 1.00 28.58 283 HIS A N 1
ATOM 2272 C CA . HIS A 1 283 ? -4.168 16.944 -9.796 1.00 28.58 283 HIS A CA 1
ATOM 2273 C C . HIS A 1 283 ? -4.401 15.558 -9.180 1.00 28.58 283 HIS A C 1
ATOM 2275 O O . HIS A 1 283 ? -5.501 15.322 -8.687 1.00 28.58 283 HIS A O 1
ATOM 2281 N N . CYS A 1 284 ? -3.379 14.683 -9.147 1.00 27.34 284 CYS A N 1
ATOM 2282 C CA . CYS A 1 284 ? -3.304 13.508 -8.256 1.00 27.34 284 CYS A CA 1
ATOM 2283 C C . CYS A 1 284 ? -1.949 12.751 -8.346 1.00 27.34 284 CYS A C 1
ATOM 2285 O O . CYS A 1 284 ? -1.706 12.172 -9.400 1.00 27.34 284 CYS A O 1
ATOM 2287 N N . LEU A 1 285 ? -1.084 12.510 -7.340 1.00 42.34 285 LEU A N 1
ATOM 2288 C CA . LEU A 1 285 ? -0.762 13.016 -5.979 1.00 42.34 285 LEU A CA 1
ATOM 2289 C C . LEU A 1 285 ? 0.010 11.860 -5.267 1.00 42.34 285 LEU A C 1
ATOM 2291 O O . LEU A 1 285 ? -0.589 10.789 -5.211 1.00 42.34 285 LEU A O 1
ATOM 2295 N N . LEU A 1 286 ? 1.264 12.007 -4.769 1.00 35.19 286 LEU A N 1
ATOM 2296 C CA . LEU A 1 286 ? 1.961 10.974 -3.939 1.00 35.19 286 LEU A CA 1
ATOM 2297 C C . LEU A 1 286 ? 3.266 11.386 -3.210 1.00 35.19 286 LEU A C 1
ATOM 2299 O O . LEU A 1 286 ? 4.051 12.159 -3.751 1.00 35.19 286 LEU A O 1
ATOM 2303 N N . ALA A 1 287 ? 3.480 10.781 -2.026 1.00 30.88 287 ALA A N 1
ATOM 2304 C CA . ALA A 1 287 ? 4.551 10.958 -1.031 1.00 30.88 287 ALA A CA 1
ATOM 2305 C C . ALA A 1 287 ? 5.733 9.997 -1.238 1.00 30.88 287 ALA A C 1
ATOM 2307 O O . ALA A 1 287 ? 5.554 8.865 -1.692 1.00 30.88 287 ALA A O 1
ATOM 2308 N N . LEU A 1 288 ? 6.929 10.422 -0.830 1.00 32.34 288 LEU A N 1
ATOM 2309 C CA . LEU A 1 288 ? 8.152 9.616 -0.830 1.00 32.34 288 LEU A CA 1
ATOM 2310 C C . LEU A 1 288 ? 8.140 8.511 0.237 1.00 32.34 288 LEU A C 1
ATOM 2312 O O . LEU A 1 288 ? 7.824 8.761 1.392 1.00 32.34 288 LEU A O 1
ATOM 2316 N N . ILE A 1 289 ? 8.634 7.328 -0.136 1.00 32.31 289 ILE A N 1
ATOM 2317 C CA . ILE A 1 289 ? 9.221 6.347 0.784 1.00 32.31 289 ILE A CA 1
ATOM 2318 C C . ILE A 1 289 ? 10.725 6.345 0.505 1.00 32.31 289 ILE A C 1
ATOM 2320 O O . ILE A 1 289 ? 11.192 5.766 -0.479 1.00 32.31 289 ILE A O 1
ATOM 2324 N N . THR A 1 290 ? 11.498 7.019 1.353 1.00 26.53 290 THR A N 1
ATOM 2325 C CA . THR A 1 290 ? 12.963 6.947 1.333 1.00 26.53 290 THR A CA 1
ATOM 2326 C C . THR A 1 290 ? 13.384 5.724 2.140 1.00 26.53 290 THR A C 1
ATOM 2328 O O . THR A 1 290 ? 13.676 5.803 3.330 1.00 26.53 290 THR A O 1
ATOM 2331 N N . LEU A 1 291 ? 13.399 4.554 1.504 1.00 27.91 291 LEU A N 1
ATOM 2332 C CA . LEU A 1 291 ? 14.054 3.390 2.089 1.00 27.91 291 LEU A CA 1
ATOM 2333 C C . LEU A 1 291 ? 15.564 3.538 1.915 1.00 27.91 291 LEU A C 1
ATOM 2335 O O . LEU A 1 291 ? 16.084 3.447 0.801 1.00 27.91 291 LEU A O 1
ATOM 2339 N N . PHE A 1 292 ? 16.269 3.741 3.028 1.00 23.34 292 PHE A N 1
ATOM 2340 C CA . PHE A 1 292 ? 17.712 3.547 3.104 1.00 23.34 292 PHE A CA 1
ATOM 2341 C C . PHE A 1 292 ? 18.044 2.117 2.658 1.00 23.34 292 PHE A C 1
ATOM 2343 O O . PHE A 1 292 ? 17.875 1.159 3.412 1.00 23.34 292 PHE A O 1
ATOM 2350 N N . ILE A 1 293 ? 18.538 1.950 1.431 1.00 29.72 293 ILE A N 1
ATOM 2351 C CA . ILE A 1 293 ? 19.236 0.722 1.055 1.00 29.72 293 ILE A CA 1
ATOM 2352 C C . ILE A 1 293 ? 20.695 0.910 1.455 1.00 29.72 293 ILE A C 1
ATOM 2354 O O . ILE A 1 293 ? 21.480 1.566 0.771 1.00 29.72 293 ILE A O 1
ATOM 2358 N N . LEU A 1 294 ? 21.017 0.318 2.605 1.00 29.25 294 LEU A N 1
ATOM 2359 C CA . LEU A 1 294 ? 22.360 -0.012 3.068 1.00 29.25 294 LEU A CA 1
ATOM 2360 C C . LEU A 1 294 ? 23.030 -0.973 2.074 1.00 29.25 294 LEU A C 1
ATOM 2362 O O . LEU A 1 294 ? 23.179 -2.160 2.340 1.00 29.25 294 LEU A O 1
ATOM 2366 N N . ASP A 1 295 ? 23.455 -0.457 0.926 1.00 28.91 295 ASP A N 1
ATOM 2367 C CA . ASP A 1 295 ? 24.384 -1.163 0.035 1.00 28.91 295 ASP A CA 1
ATOM 2368 C C . ASP A 1 295 ? 25.852 -0.934 0.462 1.00 28.91 295 ASP A C 1
ATOM 2370 O O . ASP A 1 295 ? 26.791 -1.446 -0.139 1.00 28.91 295 ASP A O 1
ATOM 2374 N N . ALA A 1 296 ? 26.063 -0.180 1.550 1.00 29.22 296 ALA A N 1
ATOM 2375 C CA . ALA A 1 296 ? 27.383 0.162 2.078 1.00 29.22 296 ALA A CA 1
ATOM 2376 C C . ALA A 1 296 ? 27.931 -0.809 3.147 1.00 29.22 296 ALA A C 1
ATOM 2378 O O . ALA A 1 296 ? 29.081 -0.661 3.540 1.00 29.22 296 ALA A O 1
ATOM 2379 N N . TRP A 1 297 ? 27.173 -1.815 3.605 1.00 27.19 297 TRP A N 1
ATOM 2380 C CA . TRP A 1 297 ? 27.610 -2.718 4.692 1.00 27.19 297 TRP A CA 1
ATOM 2381 C C . TRP A 1 297 ? 27.732 -4.192 4.284 1.00 27.19 297 TRP A C 1
ATOM 2383 O O . TRP A 1 297 ? 27.624 -5.092 5.107 1.00 27.19 297 TRP A O 1
ATOM 2393 N N . ARG A 1 298 ? 28.024 -4.475 3.007 1.00 34.38 298 ARG A N 1
ATOM 2394 C CA . ARG A 1 298 ? 28.432 -5.829 2.574 1.00 34.38 298 ARG A CA 1
ATOM 2395 C C . ARG A 1 298 ? 29.916 -6.147 2.800 1.00 34.38 298 ARG A C 1
ATOM 2397 O O . ARG A 1 298 ? 30.380 -7.185 2.334 1.00 34.38 298 ARG A O 1
ATOM 2404 N N . ARG A 1 299 ? 30.662 -5.288 3.505 1.00 33.88 299 ARG A N 1
ATOM 2405 C CA . ARG A 1 299 ? 32.042 -5.550 3.950 1.00 33.88 299 ARG A CA 1
ATOM 2406 C C . ARG A 1 299 ? 32.369 -4.834 5.267 1.00 33.88 299 ARG A C 1
ATOM 2408 O O . ARG A 1 299 ? 33.128 -3.876 5.230 1.00 33.88 299 ARG A O 1
ATOM 2415 N N . VAL A 1 300 ? 31.804 -5.302 6.381 1.00 35.22 300 VAL A N 1
ATOM 2416 C CA . VAL A 1 300 ? 32.500 -5.617 7.651 1.00 35.22 300 VAL A CA 1
ATOM 2417 C C . VAL A 1 300 ? 31.685 -6.707 8.333 1.00 35.22 300 VAL A C 1
ATOM 2419 O O . VAL A 1 300 ? 30.446 -6.541 8.378 1.00 35.22 300 VAL A O 1
#

pLDDT: mean 83.93, std 23.13, range [23.34, 98.94]

Organism: Bactrocera latifrons (NCBI:txid174628)

Foldseek 3Di:
DEFEQAFDFFFGLQDFQDDLVSLLVVQLAFLEYEDEAKDDDLPDPSGSLVSLLSNLVNCVVCVVVVFAYEYEYEAVRLQSNLCVVLVNDRLWDFFAQFLFQAAWAFDPCLCVDLLPVPPDPLLVCLRNPDSQFTAHDGIFADPVSCVVSVVVQFKDQTTWDAGPVRDIGGAWIATPRHNYIYGNTDLQCLVFFDQPPSNHDVDPSSVVNSVSNVVSVVVSSVVGDRHDPDPVVVVVSDPVVWDWDCCSVVVASGRTGTHHDDPDPPPDDDDDDDDDDDDPDDDIHDYDDPDPDPPVPPDD

Secondary structure (DSSP, 8-state):
--EE---TTT--SS-SS--HHHHHHHHTT-S-EEE--S---TT-TTSHHHHHHHHHHHHHHHHHTT----EEEETHHHHHHHHHHTTS----EEEEEEEEEE--EEPTTGGGSTTTTT--HHHHHHHHHS--EEEEEEEE--HHHHHHTTGGGTEEEEEEEE-TT--EEEEEEEESSSSEEEESS-HHHHHH---TTS----SHHHHHHHHHHHHHHHHHHTT-----SSHHHHHHHSGGG---B-GGGGT-SSS-B--------------------------------------S-S--

InterPro domains:
  IPR011697 Peptidase C26 [PF07722] (17-188)
  IPR015527 Peptidase C26, gamma-glutamyl hydrolase [PS51275] (1-261)
  IPR015527 Peptidase C26, gamma-glutamyl hydrolase [PTHR11315] (16-261)
  IPR029062 Class I glutamine amidotransferase-like [G3DSA:3.40.50.880] (4-261)
  IPR029062 Class I glutamine amidotransferase-like [SSF52317] (19-260)